Protein AF-0000000078542894 (afdb_homodimer)

Foldseek 3Di:
DPCPDPQPPDKDWDWDADPQAIFIWIDGPVRHPIDTQEDDHHPFDWQEWEADVVVQKIWTDRQVQLWIWMDGSNNPDIDTAPPPSVQAHRWHYWEDDPQWIWIHHAVQQFIKIWGNPCDPHHTDIDTDGHNHHDDDYDYDDDDPPVPDPPPPVVPVPPVDPPDD/DPCPDPQPPDKDWDWDADPQAIFIWIDGPVRHPIDTQEDDHHPFDWQEWEADVVVQKIWTDRQVQLWIWMDGSNNPDIDTAPPPSVQAHRWHYWEDDPQWIWIHRAVQQFIKIWGNPCDPDHTDIDTDGHNHHDDDYDYDDDDPPVPDPPPPVVPVPPVDPPDD

InterPro domains:
  IPR000033 LDLR class B repeat [SM00135] (35-78)
  IPR011042 Six-bladed beta-propeller, TolB-like [G3DSA:2.120.10.30] (16-164)

pLDDT: mean 76.08, std 22.03, range [19.61, 95.81]

Nearest PDB structures (foldseek):
  3p5b-assembly1_L  TM=8.249E-01  e=1.745E-08  Homo sapiens
  3p5c-assembly1_L  TM=8.250E-01  e=2.737E-08  Homo sapiens
  1ijq-assembly2_B  TM=7.906E-01  e=1.745E-08  Homo sapiens
  1ijq-assembly1_A  TM=8.323E-01  e=9.440E-08  Homo sapiens
  3m0c-assembly1_C  TM=8.323E-01  e=1.251E-07  Homo sapiens

Radius of gyration: 20.8 Å; Cα contacts (8 Å, |Δi|>4): 779; chains: 2; bounding box: 52×63×60 Å

Organism: NCBI:txid53326

Sequence (328 aa):
MGGGGLGGQYSRMIPGFGDEGTLIERCDLTGENRTTVVKLARGAHVYGIAVDPLNHRLYWTEGNYSAVKGAFLNGTNEFVIGQASLRIPQPHAISILDKQLFCNSLAGRAIMRISTNHTNGSPSLGVIDSSIYGPIGLVAVSLHALVPNNSACAKMKCSHLCFLMGGGGLGGQYSRMIPGFGDEGTLIERCDLTGENRTTVVKLARGAHVYGIAVDPLNHRLYWTEGNYSAVKGAFLNGTNEFVIGQASLRIPQPHAISILDKQLFCNSLAGRAIMRISTNHTNGSPSLGVIDSSIYGPIGLVAVSLHALVPNNSACAKMKCSHLCFL

Secondary structure (DSSP, 8-state):
-----STTSEEEEEEEEETTEEEEEEE-TTS-S-EEEEE--TT--EEEEEEETTTTEEEEEEGGGTEEEEEETTS-S-EEES--GGGSSSEEEEEEETTEEEEEETTTTEEEEEE---SSSS--EEEEEE---SS---EEEE---------HHHH---------/-----STTSEEEEEEEEETTEEEEEEE-TTS-S-EEEEE--TT--EEEEEEETTTTEEEEEEGGGTEEEEEETTS-S-EEES--GGGSSSEEEEEEETTEEEEEETTTTEEEEEE---SSSS--EEEEEE---SS---EEEE---------STTT---------

Solvent-accessible surface area (backbone atoms only — not comparable to full-atom values): 17537 Å² total; per-residue (Å²): 130,79,79,75,66,84,66,64,33,45,33,26,43,35,66,44,78,52,97,76,23,23,28,38,28,36,20,31,83,66,52,47,82,67,41,81,37,43,82,44,60,68,80,57,40,45,36,12,36,30,68,41,61,94,77,42,31,34,36,38,18,26,23,85,72,16,36,37,34,35,23,34,64,83,39,47,76,65,46,68,50,60,73,50,43,80,73,37,28,32,18,33,28,37,23,54,49,96,62,29,36,38,31,35,14,44,76,63,18,25,32,35,36,34,41,65,72,48,82,93,53,77,44,58,68,45,80,48,41,71,80,44,78,62,78,42,18,38,36,47,44,68,33,65,66,84,52,70,80,68,49,63,64,73,67,48,75,74,74,79,73,77,75,131,132,78,79,76,67,85,67,62,33,43,32,26,44,34,67,45,78,51,97,75,21,25,28,36,28,35,19,31,82,66,52,48,82,67,40,80,37,41,81,44,59,66,80,56,42,46,35,12,35,32,70,39,62,92,77,42,32,33,35,37,18,25,25,84,72,17,36,36,35,36,24,34,64,83,38,47,76,68,45,69,48,62,72,50,43,80,73,36,28,32,18,33,27,37,24,54,48,95,62,30,36,38,32,36,14,47,76,62,18,26,33,36,38,33,39,64,72,49,81,92,52,77,47,59,68,45,80,46,42,70,79,46,78,64,77,43,18,38,34,48,45,68,35,66,62,87,53,71,78,70,52,61,64,72,68,49,73,76,72,79,74,76,74,127

Structure (mmCIF, N/CA/C/O backbone):
data_AF-0000000078542894-model_v1
#
loop_
_entity.id
_entity.type
_entity.pdbx_description
1 polymer 'Low-density lipoprotein receptor repeat class B'
#
loop_
_atom_site.group_PDB
_atom_site.id
_atom_site.type_symbol
_atom_site.label_atom_id
_atom_site.label_alt_id
_atom_site.label_comp_id
_atom_site.label_asym_id
_atom_site.label_entity_id
_atom_site.label_seq_id
_atom_site.pdbx_PDB_ins_code
_atom_site.Cartn_x
_atom_site.Cartn_y
_atom_site.Cartn_z
_atom_site.occupancy
_atom_site.B_iso_or_equiv
_atom_site.auth_seq_id
_atom_site.auth_comp_id
_atom_site.auth_asym_id
_atom_site.auth_atom_id
_atom_site.pdbx_PDB_model_num
ATOM 1 N N . MET A 1 1 ? -15.305 -16.031 -32.75 1 19.61 1 MET A N 1
ATOM 2 C CA . MET A 1 1 ? -15.406 -14.625 -32.375 1 19.61 1 MET A CA 1
ATOM 3 C C . MET A 1 1 ? -14.984 -14.406 -30.922 1 19.61 1 MET A C 1
ATOM 5 O O . MET A 1 1 ? -15.648 -14.891 -30 1 19.61 1 MET A O 1
ATOM 9 N N . GLY A 1 2 ? -13.773 -14.742 -30.516 1 27.31 2 GLY A N 1
ATOM 10 C CA . GLY A 1 2 ? -13.195 -14.812 -29.188 1 27.31 2 GLY A CA 1
ATOM 11 C C . GLY A 1 2 ? -13.383 -13.539 -28.375 1 27.31 2 GLY A C 1
ATOM 12 O O . GLY A 1 2 ? -13.102 -12.445 -28.875 1 27.31 2 GLY A O 1
ATOM 13 N N . GLY A 1 3 ? -14.664 -13.289 -27.828 1 29.31 3 GLY A N 1
ATOM 14 C CA . GLY A 1 3 ? -15.008 -12.141 -27 1 29.31 3 GLY A CA 1
ATOM 15 C C . GLY A 1 3 ? -13.828 -11.602 -26.219 1 29.31 3 GLY A C 1
ATOM 16 O O . GLY A 1 3 ? -13.367 -12.25 -25.266 1 29.31 3 GLY A O 1
ATOM 17 N N . GLY A 1 4 ? -12.828 -11.094 -26.844 1 32.84 4 GLY A N 1
ATOM 18 C CA . GLY A 1 4 ? -11.648 -10.445 -26.297 1 32.84 4 GLY A CA 1
ATOM 19 C C . GLY A 1 4 ? -11.977 -9.469 -25.172 1 32.84 4 GLY A C 1
ATOM 20 O O . GLY A 1 4 ? -12.438 -8.359 -25.422 1 32.84 4 GLY A O 1
ATOM 21 N N . GLY A 1 5 ? -12.867 -9.883 -24.219 1 34.41 5 GLY A N 1
ATOM 22 C CA . GLY A 1 5 ? -13.422 -9.086 -23.141 1 34.41 5 GLY A CA 1
ATOM 23 C C . GLY A 1 5 ? -12.461 -8.016 -22.641 1 34.41 5 GLY A C 1
ATOM 24 O O . GLY A 1 5 ? -11.242 -8.156 -22.781 1 34.41 5 GLY A O 1
ATOM 25 N N . LEU A 1 6 ? -12.781 -6.758 -22.719 1 36.41 6 LEU A N 1
ATOM 26 C CA . LEU A 1 6 ? -12.32 -5.5 -22.141 1 36.41 6 LEU A CA 1
ATOM 27 C C . LEU A 1 6 ? -11.781 -5.719 -20.734 1 36.41 6 LEU A C 1
ATOM 29 O O . LEU A 1 6 ? -11.742 -4.789 -19.922 1 36.41 6 LEU A O 1
ATOM 33 N N . GLY A 1 7 ? -11.883 -6.844 -20.062 1 44.09 7 GLY A N 1
ATOM 34 C CA . GLY A 1 7 ? -11.625 -7.25 -18.688 1 44.09 7 GLY A CA 1
ATOM 35 C C . GLY A 1 7 ? -10.297 -6.754 -18.156 1 44.09 7 GLY A C 1
ATOM 36 O O . GLY A 1 7 ? -9.914 -7.074 -17.031 1 44.09 7 GLY A O 1
ATOM 37 N N . GLY A 1 8 ? -9.125 -6.727 -18.875 1 50.62 8 GLY A N 1
ATOM 38 C CA . GLY A 1 8 ? -7.676 -6.715 -18.75 1 50.62 8 GLY A CA 1
ATOM 39 C C . GLY A 1 8 ? -7.145 -5.453 -18.109 1 50.62 8 GLY A C 1
ATOM 40 O O . GLY A 1 8 ? -5.965 -5.379 -17.75 1 50.62 8 GLY A O 1
ATOM 41 N N . GLN A 1 9 ? -7.945 -4.363 -18.078 1 72.31 9 GLN A N 1
ATOM 42 C CA . GLN A 1 9 ? -7.379 -3.043 -17.812 1 72.31 9 GLN A CA 1
ATOM 43 C C . GLN A 1 9 ? -7.113 -2.852 -16.328 1 72.31 9 GLN A C 1
ATOM 45 O O . GLN A 1 9 ? -6.043 -2.383 -15.938 1 72.31 9 GLN A O 1
ATOM 50 N N . TYR A 1 10 ? -8.102 -3.416 -15.531 1 75.56 10 TYR A N 1
ATOM 51 C CA . TYR A 1 10 ? -7.891 -3.238 -14.094 1 75.56 10 TYR A CA 1
ATOM 52 C C . TYR A 1 10 ? -7.656 -4.578 -13.406 1 75.56 10 TYR A C 1
ATOM 54 O O . TYR A 1 10 ? -8.32 -5.566 -13.719 1 75.56 10 TYR A O 1
ATOM 62 N N . SER A 1 11 ? -6.664 -4.668 -12.633 1 86.5 11 SER A N 1
ATOM 63 C CA . SER A 1 11 ? -6.312 -5.887 -11.906 1 86.5 11 SER A CA 1
ATOM 64 C C . SER A 1 11 ? -5.949 -5.582 -10.461 1 86.5 11 SER A C 1
ATOM 66 O O . SER A 1 11 ? -5.621 -4.445 -10.117 1 86.5 11 SER A O 1
ATOM 68 N N . ARG A 1 12 ? -6.117 -6.586 -9.656 1 85.94 12 ARG A N 1
ATOM 69 C CA . ARG A 1 12 ? -5.586 -6.598 -8.297 1 85.94 12 ARG A CA 1
ATOM 70 C C . ARG A 1 12 ? -4.477 -7.633 -8.148 1 85.94 12 ARG A C 1
ATOM 72 O O . ARG A 1 12 ? -4.543 -8.711 -8.75 1 85.94 12 ARG A O 1
ATOM 79 N N . MET A 1 13 ? -3.453 -7.207 -7.453 1 88.25 13 MET A N 1
ATOM 80 C CA . MET A 1 13 ? -2.434 -8.148 -7.008 1 88.25 13 MET A CA 1
ATOM 81 C C . MET A 1 13 ? -2.562 -8.43 -5.516 1 88.25 13 MET A C 1
ATOM 83 O O . MET A 1 13 ? -2.645 -7.5 -4.711 1 88.25 13 MET A O 1
ATOM 87 N N . ILE A 1 14 ? -2.611 -9.766 -5.16 1 88.31 14 ILE A N 1
ATOM 88 C CA . ILE A 1 14 ? -2.807 -10.164 -3.771 1 88.31 14 ILE A CA 1
ATOM 89 C C . ILE A 1 14 ? -2.006 -11.43 -3.48 1 88.31 14 ILE A C 1
ATOM 91 O O . ILE A 1 14 ? -1.758 -12.234 -4.379 1 88.31 14 ILE A O 1
ATOM 95 N N . PRO A 1 15 ? -1.631 -11.484 -2.23 1 84.56 15 PRO A N 1
ATOM 96 C CA . PRO A 1 15 ? -1.06 -12.781 -1.865 1 84.56 15 PRO A CA 1
ATOM 97 C C . PRO A 1 15 ? -2.111 -13.883 -1.779 1 84.56 15 PRO A C 1
ATOM 99 O O . PRO A 1 15 ? -3.277 -13.609 -1.486 1 84.56 15 PRO A O 1
ATOM 102 N N . GLY A 1 16 ? -1.715 -15.117 -2.092 1 81.19 16 GLY A N 1
ATOM 103 C CA . GLY A 1 16 ? -2.529 -16.312 -1.952 1 81.19 16 GLY A CA 1
ATOM 104 C C . GLY A 1 16 ? -1.759 -17.5 -1.397 1 81.19 16 GLY A C 1
ATOM 105 O O . GLY A 1 16 ? -0.59 -17.359 -1.026 1 81.19 16 GLY A O 1
ATOM 106 N N . PHE A 1 17 ? -2.52 -18.516 -1.095 1 77.75 17 PHE A N 1
ATOM 107 C CA . PHE A 1 17 ? -1.923 -19.734 -0.595 1 77.75 17 PHE A CA 1
ATOM 108 C C . PHE A 1 17 ? -2.285 -20.922 -1.493 1 77.75 17 PHE A C 1
ATOM 110 O O . PHE A 1 17 ? -3.443 -21.078 -1.886 1 77.75 17 PHE A O 1
ATOM 117 N N . GLY A 1 18 ? -1.246 -21.547 -1.991 1 72.69 18 GLY A N 1
ATOM 118 C CA . GLY A 1 18 ? -1.425 -22.781 -2.746 1 72.69 18 GLY A CA 1
ATOM 119 C C . GLY A 1 18 ? -0.791 -23.984 -2.08 1 72.69 18 GLY A C 1
ATOM 120 O O . GLY A 1 18 ? -0.264 -23.891 -0.971 1 72.69 18 GLY A O 1
ATOM 121 N N . ASP A 1 19 ? -0.948 -25.078 -2.766 1 75.81 19 ASP A N 1
ATOM 122 C CA . ASP A 1 19 ? -0.443 -26.344 -2.244 1 75.81 19 ASP A CA 1
ATOM 123 C C . ASP A 1 19 ? 1.037 -26.234 -1.882 1 75.81 19 ASP A C 1
ATOM 125 O O . ASP A 1 19 ? 1.482 -26.812 -0.888 1 75.81 19 ASP A O 1
ATOM 129 N N . GLU A 1 20 ? 1.718 -25.484 -2.658 1 74.38 20 GLU A N 1
ATOM 130 C CA . GLU A 1 20 ? 3.166 -25.453 -2.48 1 74.38 20 GLU A CA 1
ATOM 131 C C . GLU A 1 20 ? 3.594 -24.25 -1.641 1 74.38 20 GLU A C 1
ATOM 133 O O . GLU A 1 20 ? 4.777 -24.078 -1.34 1 74.38 20 GLU A O 1
ATOM 138 N N . GLY A 1 21 ? 2.641 -23.469 -1.354 1 80.25 21 GLY A N 1
ATOM 139 C CA . GLY A 1 21 ? 3.062 -22.375 -0.494 1 80.25 21 GLY A CA 1
ATOM 140 C C . GLY A 1 21 ? 2.373 -21.062 -0.82 1 80.25 21 GLY A C 1
ATOM 141 O O . GLY A 1 21 ? 1.213 -21.047 -1.235 1 80.25 21 GLY A O 1
ATOM 142 N N . THR A 1 22 ? 3.102 -20 -0.501 1 87.31 22 THR A N 1
ATOM 143 C CA . THR A 1 22 ? 2.557 -18.656 -0.705 1 87.31 22 THR A CA 1
ATOM 144 C C . THR A 1 22 ? 2.682 -18.25 -2.168 1 87.31 22 THR A C 1
ATOM 146 O O . THR A 1 22 ? 3.646 -18.609 -2.842 1 87.31 22 THR A O 1
ATOM 149 N N . LEU A 1 23 ? 1.726 -17.578 -2.674 1 91.25 23 LEU A N 1
ATOM 150 C CA . LEU A 1 23 ? 1.657 -17.078 -4.047 1 91.25 23 LEU A CA 1
ATOM 151 C C . LEU A 1 23 ? 1.384 -15.578 -4.074 1 91.25 23 LEU A C 1
ATOM 153 O O . LEU A 1 23 ? 0.88 -15.016 -3.102 1 91.25 23 LEU A O 1
ATOM 157 N N . ILE A 1 24 ? 1.804 -14.953 -5.086 1 93.62 24 ILE A N 1
ATOM 158 C CA . ILE A 1 24 ? 1.185 -13.695 -5.492 1 93.62 24 ILE A CA 1
ATOM 159 C C . ILE A 1 24 ? 0.285 -13.938 -6.703 1 93.62 24 ILE A C 1
ATOM 161 O O . ILE A 1 24 ? 0.723 -14.5 -7.707 1 93.62 24 ILE A O 1
ATOM 165 N N . GLU A 1 25 ? -0.896 -13.508 -6.551 1 92.38 25 GLU A N 1
ATOM 166 C CA . GLU A 1 25 ? -1.912 -13.75 -7.57 1 92.38 25 GLU A CA 1
ATOM 167 C C . GLU A 1 25 ? -2.424 -12.438 -8.164 1 92.38 25 GLU A C 1
ATOM 169 O O . GLU A 1 25 ? -2.395 -11.398 -7.5 1 92.38 25 GLU A O 1
ATOM 174 N N . ARG A 1 26 ? -2.832 -12.602 -9.414 1 92.12 26 ARG A N 1
ATOM 175 C CA . ARG A 1 26 ? -3.566 -11.539 -10.109 1 92.12 26 ARG A CA 1
ATOM 176 C C . ARG A 1 26 ? -5.027 -11.93 -10.305 1 92.12 26 ARG A C 1
ATOM 178 O O . ARG A 1 26 ? -5.332 -13.078 -10.609 1 92.12 26 ARG A O 1
ATOM 185 N N . CYS A 1 27 ? -5.906 -10.93 -10.094 1 90.06 27 CYS A N 1
ATOM 186 C CA . CYS A 1 27 ? -7.324 -11.156 -10.344 1 90.06 27 CYS A CA 1
ATOM 187 C C . CYS A 1 27 ? -8.008 -9.867 -10.789 1 90.06 27 CYS A C 1
ATOM 189 O O . CYS A 1 27 ? -7.398 -8.797 -10.773 1 90.06 27 CYS A O 1
ATOM 191 N N . ASP A 1 28 ? -9.219 -10.023 -11.289 1 87.5 28 ASP A N 1
ATOM 192 C CA . ASP A 1 28 ? -10.031 -8.852 -11.594 1 87.5 28 ASP A CA 1
ATOM 193 C C . ASP A 1 28 ? -10.398 -8.094 -10.32 1 87.5 28 ASP A C 1
ATOM 195 O O . ASP A 1 28 ? -10.203 -8.594 -9.219 1 87.5 28 ASP A O 1
ATOM 199 N N . LEU A 1 29 ? -10.906 -6.887 -10.516 1 84.25 29 LEU A N 1
ATOM 200 C CA . LEU A 1 29 ? -11.273 -6.078 -9.359 1 84.25 29 LEU A CA 1
ATOM 201 C C . LEU A 1 29 ? -12.328 -6.781 -8.516 1 84.25 29 LEU A C 1
ATOM 203 O O . LEU A 1 29 ? -12.445 -6.523 -7.316 1 84.25 29 LEU A O 1
ATOM 207 N N . THR A 1 30 ? -13.078 -7.719 -9.125 1 78.56 30 THR A N 1
ATOM 208 C C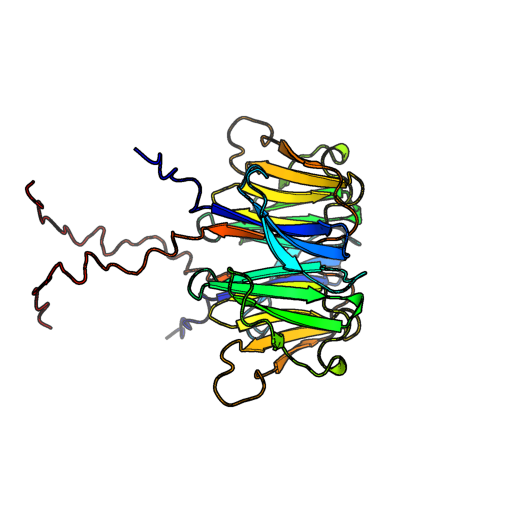A . THR A 1 30 ? -14.133 -8.445 -8.43 1 78.56 30 THR A CA 1
ATOM 209 C C . THR A 1 30 ? -13.57 -9.68 -7.734 1 78.56 30 THR A C 1
ATOM 211 O O . THR A 1 30 ? -14.266 -10.336 -6.961 1 78.56 30 THR A O 1
ATOM 214 N N . GLY A 1 31 ? -12.297 -9.93 -7.996 1 80.44 31 GLY A N 1
ATOM 215 C CA . GLY A 1 31 ? -11.688 -11.117 -7.422 1 80.44 31 GLY A CA 1
ATOM 216 C C . GLY A 1 31 ? -11.797 -12.336 -8.32 1 80.44 31 GLY A C 1
ATOM 217 O O . GLY A 1 31 ? -11.289 -13.406 -7.988 1 80.44 31 GLY A O 1
ATOM 218 N N . GLU A 1 32 ? -12.391 -12.164 -9.406 1 83.94 32 GLU A N 1
ATOM 219 C CA . GLU A 1 32 ? -12.555 -13.258 -10.359 1 83.94 32 GLU A CA 1
ATOM 220 C C . GLU A 1 32 ? -11.32 -13.414 -11.25 1 83.94 32 GLU A C 1
ATOM 222 O O . GLU A 1 32 ? -10.453 -12.539 -11.266 1 83.94 32 GLU A O 1
ATOM 227 N N . ASN A 1 33 ? -11.172 -14.617 -12.008 1 88.19 33 ASN A N 1
ATOM 228 C CA . ASN A 1 33 ? -10.094 -14.914 -12.938 1 88.19 33 ASN A CA 1
ATOM 229 C C . ASN A 1 33 ? -8.727 -14.836 -12.266 1 88.19 33 ASN A C 1
ATOM 231 O O . ASN A 1 33 ? -7.82 -14.172 -12.758 1 88.19 33 ASN A O 1
ATOM 235 N N . ARG A 1 34 ? -8.633 -15.477 -11.25 1 88.38 34 ARG A N 1
ATOM 236 C CA . ARG A 1 34 ? -7.414 -15.484 -10.445 1 88.38 34 ARG A CA 1
ATOM 237 C C . ARG A 1 34 ? -6.336 -16.344 -11.102 1 88.38 34 ARG A C 1
ATOM 239 O O . ARG A 1 34 ? -6.609 -17.469 -11.539 1 88.38 34 ARG A O 1
ATOM 246 N N . THR A 1 35 ? -5.215 -15.781 -11.273 1 91.88 35 THR A N 1
ATOM 247 C CA . THR A 1 35 ? -4.07 -16.484 -11.828 1 91.88 35 THR A CA 1
ATOM 248 C C . THR A 1 35 ? -2.828 -16.266 -10.969 1 91.88 35 THR A C 1
ATOM 250 O O . THR A 1 35 ? -2.609 -15.172 -10.453 1 91.88 35 THR A O 1
ATOM 253 N N . THR A 1 36 ? -2.029 -17.328 -10.859 1 93.12 36 THR A N 1
ATOM 254 C CA . THR A 1 36 ? -0.763 -17.203 -10.148 1 93.12 36 THR A CA 1
ATOM 255 C C . THR A 1 36 ? 0.257 -16.438 -10.977 1 93.12 36 THR A C 1
ATOM 257 O O . THR A 1 36 ? 0.476 -16.75 -12.148 1 93.12 36 THR A O 1
ATOM 260 N N . VAL A 1 37 ? 0.863 -15.414 -10.367 1 93.81 37 VAL A N 1
ATOM 261 C CA . VAL A 1 37 ? 1.909 -14.656 -11.039 1 93.81 37 VAL A CA 1
ATOM 262 C C . VAL A 1 37 ? 3.281 -15.164 -10.609 1 93.81 37 VAL A C 1
ATOM 264 O O . VAL A 1 37 ? 4.129 -15.477 -11.445 1 93.81 37 VAL A O 1
ATOM 267 N N . VAL A 1 38 ? 3.514 -15.273 -9.281 1 94.5 38 VAL A N 1
ATOM 268 C CA . VAL A 1 38 ? 4.77 -15.758 -8.719 1 94.5 38 VAL A CA 1
ATOM 269 C C . VAL A 1 38 ? 4.488 -16.797 -7.637 1 94.5 38 VAL A C 1
ATOM 271 O O . VAL A 1 38 ? 3.545 -16.656 -6.859 1 94.5 38 VAL A O 1
ATOM 274 N N . LYS A 1 39 ? 5.285 -17.812 -7.578 1 93.75 39 LYS A N 1
ATOM 275 C CA . LYS A 1 39 ? 5.316 -18.781 -6.477 1 93.75 39 LYS A CA 1
ATOM 276 C C . LYS A 1 39 ? 6.461 -18.469 -5.516 1 93.75 39 LYS A C 1
ATOM 278 O O . LYS A 1 39 ? 7.609 -18.328 -5.934 1 93.75 39 LYS A O 1
ATOM 283 N N . LEU A 1 40 ? 6.07 -18.312 -4.328 1 91.69 40 LEU A N 1
ATOM 284 C CA . LEU A 1 40 ? 7.07 -17.969 -3.324 1 91.69 40 LEU A CA 1
ATOM 285 C C . LEU A 1 40 ? 7.406 -19.172 -2.455 1 91.69 40 LEU A C 1
ATOM 287 O O . LEU A 1 40 ? 6.73 -20.203 -2.529 1 91.69 40 LEU A O 1
ATOM 291 N N . ALA A 1 41 ? 8.492 -18.969 -1.669 1 87.5 41 ALA A N 1
ATOM 292 C CA . ALA A 1 41 ? 8.883 -20.016 -0.73 1 87.5 41 ALA A CA 1
ATOM 293 C C . ALA A 1 41 ? 7.773 -20.266 0.289 1 87.5 41 ALA A C 1
ATOM 295 O O . ALA A 1 41 ? 7.023 -19.359 0.644 1 87.5 41 ALA A O 1
ATOM 296 N N . ARG A 1 42 ? 7.75 -21.453 0.806 1 86.19 42 ARG A N 1
ATOM 297 C CA . ARG A 1 42 ? 6.789 -21.812 1.847 1 86.19 42 ARG A CA 1
ATOM 298 C C . ARG A 1 42 ? 6.988 -20.938 3.088 1 86.19 42 ARG A C 1
ATOM 300 O O . ARG A 1 42 ? 8.117 -20.75 3.545 1 86.19 42 ARG A O 1
ATOM 307 N N . GLY A 1 43 ? 5.891 -20.344 3.502 1 85.69 43 GLY A N 1
ATOM 308 C CA . GLY A 1 43 ? 5.961 -19.578 4.734 1 85.69 43 GLY A CA 1
ATOM 309 C C . GLY A 1 43 ? 6.27 -18.109 4.504 1 85.69 43 GLY A C 1
ATOM 310 O O . GLY A 1 43 ? 6.332 -17.328 5.453 1 85.69 43 GLY A O 1
ATOM 311 N N . ALA A 1 44 ? 6.516 -17.75 3.232 1 89.44 44 ALA A N 1
ATOM 312 C CA . ALA A 1 44 ? 6.766 -16.344 2.963 1 89.44 44 ALA A CA 1
ATOM 313 C C . ALA A 1 44 ? 5.562 -15.484 3.357 1 89.44 44 ALA A C 1
ATOM 315 O O . ALA A 1 44 ? 4.422 -15.82 3.023 1 89.44 44 ALA A O 1
ATOM 316 N N . HIS A 1 45 ? 5.836 -14.445 4.156 1 90.06 45 HIS A N 1
ATOM 317 C CA . HIS A 1 45 ? 4.816 -13.469 4.516 1 90.06 45 HIS A CA 1
ATOM 318 C C . HIS A 1 45 ? 4.934 -12.211 3.66 1 90.06 45 HIS A C 1
ATOM 320 O O . HIS A 1 45 ? 5.859 -11.414 3.84 1 90.06 45 HIS A O 1
ATOM 326 N N . VAL A 1 46 ? 3.941 -12.016 2.814 1 92.19 46 VAL A N 1
ATOM 327 C CA . VAL A 1 46 ? 3.939 -10.867 1.919 1 92.19 46 VAL A CA 1
ATOM 328 C C . VAL A 1 46 ? 3.154 -9.719 2.553 1 92.19 46 VAL A C 1
ATOM 330 O O . VAL A 1 46 ? 1.925 -9.773 2.639 1 92.19 46 VAL A O 1
ATOM 333 N N . TYR A 1 47 ? 3.854 -8.664 2.906 1 90.88 47 TYR A N 1
ATOM 334 C CA . TYR A 1 47 ? 3.203 -7.578 3.633 1 90.88 47 TYR A CA 1
ATOM 335 C C . TYR A 1 47 ? 2.881 -6.414 2.703 1 90.88 47 TYR A C 1
ATOM 337 O O . TYR A 1 47 ? 1.96 -5.637 2.965 1 90.88 47 TYR A O 1
ATOM 345 N N . GLY A 1 48 ? 3.645 -6.215 1.697 1 94.31 48 GLY A N 1
ATOM 346 C CA . GLY A 1 48 ? 3.443 -5.137 0.745 1 94.31 48 GLY A CA 1
ATOM 347 C C . GLY A 1 48 ? 3.58 -5.582 -0.699 1 94.31 48 GLY A C 1
ATOM 348 O O . GLY A 1 48 ? 4.383 -6.465 -1.009 1 94.31 48 GLY A O 1
ATOM 349 N N . ILE A 1 49 ? 2.807 -4.977 -1.529 1 95.56 49 ILE A N 1
ATOM 350 C CA . ILE A 1 49 ? 2.854 -5.195 -2.971 1 95.56 49 ILE A CA 1
ATOM 351 C C . ILE A 1 49 ? 2.779 -3.854 -3.699 1 95.56 49 ILE A C 1
ATOM 353 O O . ILE A 1 49 ? 1.991 -2.982 -3.326 1 95.56 49 ILE A O 1
ATOM 357 N N . ALA A 1 50 ? 3.627 -3.682 -4.656 1 95.75 50 ALA A N 1
ATOM 358 C CA . ALA A 1 50 ? 3.617 -2.506 -5.523 1 95.75 50 ALA A CA 1
ATOM 359 C C . ALA A 1 50 ? 3.738 -2.906 -6.992 1 95.75 50 ALA A C 1
ATOM 361 O O . ALA A 1 50 ? 4.441 -3.865 -7.324 1 95.75 50 ALA A O 1
ATOM 362 N N . VAL A 1 51 ? 3.076 -2.162 -7.84 1 94.38 51 VAL A N 1
ATOM 363 C CA . VAL A 1 51 ? 3.102 -2.449 -9.273 1 94.38 51 VAL A CA 1
ATOM 364 C C . VAL A 1 51 ? 3.494 -1.19 -10.039 1 94.38 51 VAL A C 1
ATOM 366 O O . VAL A 1 51 ? 3.018 -0.094 -9.734 1 94.38 51 VAL A O 1
ATOM 369 N N . ASP A 1 52 ? 4.402 -1.366 -10.977 1 91.31 52 ASP A N 1
ATOM 370 C CA . ASP A 1 52 ? 4.738 -0.367 -11.984 1 91.31 52 ASP A CA 1
ATOM 371 C C . ASP A 1 52 ? 4.145 -0.739 -13.344 1 91.31 52 ASP A C 1
ATOM 373 O O . ASP A 1 52 ? 4.781 -1.435 -14.133 1 91.31 52 ASP A O 1
ATOM 377 N N . PRO A 1 53 ? 2.99 -0.244 -13.508 1 89 53 PRO A N 1
ATOM 378 C CA . PRO A 1 53 ? 2.312 -0.681 -14.734 1 89 53 PRO A CA 1
ATOM 379 C C . PRO A 1 53 ? 3.035 -0.231 -16 1 89 53 PRO A C 1
ATOM 381 O O . PRO A 1 53 ? 2.961 -0.906 -17.031 1 89 53 PRO A O 1
ATOM 384 N N . LEU A 1 54 ? 3.705 0.905 -15.992 1 85.25 54 LEU A N 1
ATOM 385 C CA . LEU A 1 54 ? 4.391 1.436 -17.172 1 85.25 54 LEU A CA 1
ATOM 386 C C . LEU A 1 54 ? 5.527 0.513 -17.594 1 85.25 54 LEU A C 1
ATOM 388 O O . LEU A 1 54 ? 5.758 0.316 -18.797 1 85.25 54 LEU A O 1
ATOM 392 N N . ASN A 1 55 ? 6.191 -0.077 -16.641 1 88 55 ASN A N 1
ATOM 393 C CA . ASN A 1 55 ? 7.336 -0.93 -16.953 1 88 55 ASN A CA 1
ATOM 394 C C . ASN A 1 55 ? 7 -2.406 -16.766 1 88 55 ASN A C 1
ATOM 396 O O . ASN A 1 55 ? 7.883 -3.264 -16.844 1 88 55 ASN A O 1
ATOM 400 N N . HIS A 1 56 ? 5.746 -2.662 -16.438 1 90.12 56 HIS A N 1
ATOM 401 C CA . HIS A 1 56 ? 5.227 -4.016 -16.281 1 90.12 56 HIS A CA 1
ATOM 402 C C . HIS A 1 56 ? 6.008 -4.793 -15.227 1 90.12 56 HIS A C 1
ATOM 404 O O . HIS A 1 56 ? 6.441 -5.922 -15.477 1 90.12 56 HIS A O 1
ATOM 410 N N . ARG A 1 57 ? 6.125 -4.156 -14.047 1 91.75 57 ARG A N 1
ATOM 411 C CA . ARG A 1 57 ? 6.906 -4.766 -12.977 1 91.75 57 ARG A CA 1
ATOM 412 C C . ARG A 1 57 ? 6.074 -4.914 -11.711 1 91.75 57 ARG A C 1
ATOM 414 O O . ARG A 1 57 ? 5.207 -4.082 -11.43 1 91.75 57 ARG A O 1
ATOM 421 N N . LEU A 1 58 ? 6.367 -5.941 -11.055 1 94.12 58 LEU A N 1
ATOM 422 C CA . LEU A 1 58 ? 5.801 -6.285 -9.75 1 94.12 58 LEU A CA 1
ATOM 423 C C . LEU A 1 58 ? 6.879 -6.293 -8.672 1 94.12 58 LEU A C 1
ATOM 425 O O . LEU A 1 58 ? 7.977 -6.812 -8.891 1 94.12 58 LEU A O 1
ATOM 429 N N . TYR A 1 59 ? 6.609 -5.68 -7.527 1 94.25 59 TYR A N 1
ATOM 430 C CA . TYR A 1 59 ? 7.504 -5.715 -6.375 1 94.25 59 TYR A CA 1
ATOM 431 C C . TYR A 1 59 ? 6.746 -6.105 -5.109 1 94.25 59 TYR A C 1
ATOM 433 O O . TYR A 1 59 ? 5.562 -5.797 -4.969 1 94.25 59 TYR A O 1
ATOM 441 N N . TRP A 1 60 ? 7.414 -6.781 -4.211 1 94.5 60 TRP A N 1
ATOM 442 C CA . TRP A 1 60 ? 6.766 -7.16 -2.961 1 94.5 60 TRP A CA 1
ATOM 443 C C . TRP A 1 60 ? 7.781 -7.266 -1.829 1 94.5 60 TRP A C 1
ATOM 445 O O . TRP A 1 60 ? 8.984 -7.328 -2.074 1 94.5 60 TRP A O 1
ATOM 455 N N . THR A 1 61 ? 7.324 -7.16 -0.617 1 93.81 61 THR A N 1
ATOM 456 C CA . THR A 1 61 ? 8.141 -7.355 0.575 1 93.81 61 THR A CA 1
ATOM 457 C C . THR A 1 61 ? 7.824 -8.695 1.235 1 93.81 61 THR A C 1
ATOM 459 O O . THR A 1 61 ? 6.66 -9.094 1.306 1 93.81 61 THR A O 1
ATOM 462 N N . GLU A 1 62 ? 8.82 -9.422 1.602 1 92.19 62 GLU A N 1
ATOM 463 C CA . GLU A 1 62 ? 8.719 -10.586 2.475 1 92.19 62 GLU A CA 1
ATOM 464 C C . GLU A 1 62 ? 9.312 -10.297 3.852 1 92.19 62 GLU A C 1
ATOM 466 O O . GLU A 1 62 ? 10.523 -10.461 4.059 1 92.19 62 GLU A O 1
ATOM 471 N N . GLY A 1 63 ? 8.5 -9.938 4.746 1 90.19 63 GLY A N 1
ATOM 472 C CA . GLY A 1 63 ? 8.945 -9.445 6.043 1 90.19 63 GLY A CA 1
ATOM 473 C C . GLY A 1 63 ? 9.742 -10.477 6.82 1 90.19 63 GLY A C 1
ATOM 474 O O . GLY A 1 63 ? 10.781 -10.148 7.41 1 90.19 63 GLY A O 1
ATOM 475 N N . ASN A 1 64 ? 9.242 -11.672 6.871 1 89.06 64 ASN A N 1
ATOM 476 C CA . ASN A 1 64 ? 9.875 -12.711 7.691 1 89.06 64 ASN A CA 1
ATOM 477 C C . ASN A 1 64 ? 11.211 -13.148 7.109 1 89.06 64 ASN A C 1
ATOM 479 O O . ASN A 1 64 ? 12.07 -13.664 7.828 1 89.06 64 ASN A O 1
ATOM 483 N N . TYR A 1 65 ? 11.461 -12.945 5.832 1 89.75 65 TYR A N 1
ATOM 484 C CA . TYR A 1 65 ? 12.727 -13.289 5.207 1 89.75 65 TYR A CA 1
ATOM 485 C C . TYR A 1 65 ? 13.586 -12.047 4.984 1 89.75 65 TYR A C 1
ATOM 487 O O . TYR A 1 65 ? 14.688 -12.133 4.441 1 89.75 65 TYR A O 1
ATOM 495 N N . SER A 1 66 ? 13.094 -10.906 5.402 1 90.88 66 SER A N 1
ATOM 496 C CA . SER A 1 66 ? 13.797 -9.633 5.227 1 90.88 66 SER A CA 1
ATOM 497 C C . SER A 1 66 ? 14.234 -9.438 3.779 1 90.88 66 SER A C 1
ATOM 499 O O . SER A 1 66 ? 15.406 -9.172 3.51 1 90.88 66 SER A O 1
ATOM 501 N N . ALA A 1 67 ? 13.242 -9.453 2.904 1 91 67 ALA A N 1
ATOM 502 C CA . ALA A 1 67 ? 13.555 -9.352 1.481 1 91 67 ALA A CA 1
ATOM 503 C C . ALA A 1 67 ? 12.562 -8.43 0.77 1 91 67 ALA A C 1
ATOM 505 O O . ALA A 1 67 ? 11.367 -8.438 1.079 1 91 67 ALA A O 1
ATOM 506 N N . VAL A 1 68 ? 13.078 -7.68 -0.107 1 92.38 68 VAL A N 1
ATOM 507 C CA . VAL A 1 68 ? 12.312 -6.992 -1.143 1 92.38 68 VAL A CA 1
ATOM 508 C C . VAL A 1 68 ? 12.625 -7.602 -2.508 1 92.38 68 VAL A C 1
ATOM 510 O O . VAL A 1 68 ? 13.797 -7.703 -2.893 1 92.38 68 VAL A O 1
ATOM 513 N N . LYS A 1 69 ? 11.586 -8 -3.191 1 92.44 69 LYS A N 1
ATOM 514 C CA . LYS A 1 69 ? 11.773 -8.727 -4.445 1 92.44 69 LYS A CA 1
ATOM 515 C C . LYS A 1 69 ? 10.953 -8.109 -5.57 1 92.44 69 LYS A C 1
ATOM 517 O O . LYS A 1 69 ? 10.047 -7.309 -5.32 1 92.44 69 LYS A O 1
ATOM 522 N N . GLY A 1 70 ? 11.352 -8.523 -6.785 1 92.62 70 GLY A N 1
ATOM 523 C CA . GLY A 1 70 ? 10.648 -8.047 -7.965 1 92.62 70 GLY A CA 1
ATOM 524 C C . GLY A 1 70 ? 10.602 -9.07 -9.086 1 92.62 70 GLY A C 1
ATOM 525 O O . GLY A 1 70 ? 11.367 -10.047 -9.07 1 92.62 70 GLY A O 1
ATOM 526 N N . ALA A 1 71 ? 9.719 -8.828 -9.992 1 93.5 71 ALA A N 1
ATOM 527 C CA . ALA A 1 71 ? 9.555 -9.617 -11.211 1 93.5 71 ALA A CA 1
ATOM 528 C C . ALA A 1 71 ? 8.773 -8.852 -12.266 1 93.5 71 ALA A C 1
ATOM 530 O O . ALA A 1 71 ? 8.227 -7.777 -11.984 1 93.5 71 ALA A O 1
ATOM 531 N N . PHE A 1 72 ? 8.828 -9.406 -13.492 1 92.38 72 PHE A N 1
ATOM 532 C CA . PHE A 1 72 ? 7.848 -8.922 -14.453 1 92.38 72 PHE A CA 1
ATOM 533 C C . PHE A 1 72 ? 6.445 -9.375 -14.07 1 92.38 72 PHE A C 1
ATOM 535 O O . PHE A 1 72 ? 6.277 -10.375 -13.367 1 92.38 72 PHE A O 1
ATOM 542 N N . LEU A 1 73 ? 5.457 -8.648 -14.562 1 92.44 73 LEU A N 1
ATOM 543 C CA . LEU A 1 73 ? 4.066 -8.945 -14.234 1 92.44 73 LEU A CA 1
ATOM 544 C C . LEU A 1 73 ? 3.654 -10.305 -14.797 1 92.44 73 LEU A C 1
ATOM 546 O O . LEU A 1 73 ? 2.629 -10.859 -14.391 1 92.44 73 LEU A O 1
ATOM 550 N N . ASN A 1 74 ? 4.418 -10.875 -15.711 1 90.19 74 ASN A N 1
ATOM 551 C CA . ASN A 1 74 ? 4.129 -12.219 -16.203 1 90.19 74 ASN A CA 1
ATOM 552 C C . ASN A 1 74 ? 4.832 -13.281 -15.375 1 90.19 74 ASN A C 1
ATOM 554 O O . ASN A 1 74 ? 4.793 -14.469 -15.711 1 90.19 74 ASN A O 1
ATOM 558 N N . GLY A 1 75 ? 5.547 -12.828 -14.367 1 91.75 75 GLY A N 1
ATOM 559 C CA . GLY A 1 75 ? 6.148 -13.742 -13.406 1 91.75 75 GLY A CA 1
ATOM 560 C C . GLY A 1 75 ? 7.578 -14.109 -13.742 1 91.75 75 GLY A C 1
ATOM 561 O O . GLY A 1 75 ? 8.227 -14.844 -13 1 91.75 75 GLY A O 1
ATOM 562 N N . THR A 1 76 ? 8.086 -13.594 -14.773 1 91.5 76 THR A N 1
ATOM 563 C CA . THR A 1 76 ? 9.445 -13.93 -15.172 1 91.5 76 THR A CA 1
ATOM 564 C C . THR A 1 76 ? 10.438 -12.898 -14.641 1 91.5 76 THR A C 1
ATOM 566 O O . THR A 1 76 ? 10.031 -11.867 -14.094 1 91.5 76 THR A O 1
ATOM 569 N N . ASN A 1 77 ? 11.742 -13.227 -14.602 1 89.12 77 ASN A N 1
ATOM 570 C CA . ASN A 1 77 ? 12.852 -12.367 -14.211 1 89.12 77 ASN A CA 1
ATOM 571 C C . ASN A 1 77 ? 12.742 -11.938 -12.75 1 89.12 77 ASN A C 1
ATOM 573 O O . ASN A 1 77 ? 12.828 -10.742 -12.438 1 89.12 77 ASN A O 1
ATOM 577 N N . GLU A 1 78 ? 12.461 -12.922 -11.969 1 88.56 78 GLU A N 1
ATOM 578 C CA . GLU A 1 78 ? 12.445 -12.633 -10.539 1 88.56 78 GLU A CA 1
ATOM 579 C C . GLU A 1 78 ? 13.82 -12.219 -10.039 1 88.56 78 GLU A C 1
ATOM 581 O O . GLU A 1 78 ? 14.836 -12.805 -10.43 1 88.56 78 GLU A O 1
ATOM 586 N N . PHE A 1 79 ? 13.891 -11.25 -9.203 1 84.75 79 PHE A N 1
ATOM 587 C CA . PHE A 1 79 ? 15.156 -10.812 -8.617 1 84.75 79 PHE A CA 1
ATOM 588 C C . PHE A 1 79 ? 14.945 -10.281 -7.207 1 84.75 79 PHE A C 1
ATOM 590 O O . PHE A 1 79 ? 13.82 -9.945 -6.824 1 84.75 79 PHE A O 1
ATOM 597 N N . VAL A 1 80 ? 16.016 -10.289 -6.457 1 82.19 80 VAL A N 1
ATOM 598 C CA . VAL A 1 80 ? 16.016 -9.727 -5.109 1 82.19 80 VAL A CA 1
ATOM 599 C C . VAL A 1 80 ? 16.656 -8.344 -5.125 1 82.19 80 VAL A C 1
ATOM 601 O O . VAL A 1 80 ? 17.719 -8.141 -5.734 1 82.19 80 VAL A O 1
ATOM 604 N N . ILE A 1 81 ? 15.891 -7.441 -4.574 1 78.56 81 ILE A N 1
ATOM 605 C CA . ILE A 1 81 ? 16.391 -6.074 -4.492 1 78.56 81 ILE A CA 1
ATOM 606 C C . ILE A 1 81 ? 17.078 -5.855 -3.146 1 78.56 81 ILE A C 1
ATOM 608 O O . ILE A 1 81 ? 16.5 -6.152 -2.096 1 78.56 81 ILE A O 1
ATOM 612 N N . GLY A 1 82 ? 18.188 -5.223 -3.24 1 67.5 82 GLY A N 1
ATOM 613 C CA . GLY A 1 82 ? 18.906 -4.957 -2.006 1 67.5 82 GLY A CA 1
ATOM 614 C C . GLY A 1 82 ? 19.375 -6.223 -1.312 1 67.5 82 GLY A C 1
ATOM 615 O O . GLY A 1 82 ? 19.359 -6.301 -0.083 1 67.5 82 GLY A O 1
ATOM 616 N N . GLN A 1 83 ? 19.781 -7.23 -1.933 1 61.72 83 GLN A N 1
ATOM 617 C CA . GLN A 1 83 ? 20.141 -8.594 -1.57 1 61.72 83 GLN A CA 1
ATOM 618 C C . GLN A 1 83 ? 20.812 -8.641 -0.199 1 61.72 83 GLN A C 1
ATOM 620 O O . GLN A 1 83 ? 20.781 -9.672 0.476 1 61.72 83 GLN A O 1
ATOM 625 N N . ALA A 1 84 ? 21.219 -7.496 0.268 1 55.88 84 ALA A N 1
ATOM 626 C CA . ALA A 1 84 ? 21.719 -7.793 1.609 1 55.88 84 ALA A CA 1
ATOM 627 C C . ALA A 1 84 ? 20.609 -7.629 2.65 1 55.88 84 ALA A C 1
ATOM 629 O O . ALA A 1 84 ? 19.984 -6.578 2.73 1 55.88 84 ALA A O 1
ATOM 630 N N . SER A 1 85 ? 19.953 -8.914 3.061 1 57.81 85 SER A N 1
ATOM 631 C CA . SER A 1 85 ? 18.922 -9.023 4.094 1 57.81 85 SER A CA 1
ATOM 632 C C . SER A 1 85 ? 19.125 -7.973 5.18 1 57.81 85 SER A C 1
ATOM 634 O O . SER A 1 85 ? 18.141 -7.5 5.77 1 57.81 85 SER A O 1
ATOM 636 N N . LEU A 1 86 ? 20.344 -7.602 5.18 1 68.81 86 LEU A N 1
ATOM 637 C CA . LEU A 1 86 ? 20.672 -6.742 6.309 1 68.81 86 LEU A CA 1
ATOM 638 C C . LEU A 1 86 ? 20.359 -5.285 5.992 1 68.81 86 LEU A C 1
ATOM 640 O O . LEU A 1 86 ? 20.281 -4.449 6.895 1 68.81 86 LEU A O 1
ATOM 644 N N . ARG A 1 87 ? 19.953 -5.176 4.777 1 81.5 87 ARG A N 1
ATOM 645 C CA . ARG A 1 87 ? 19.844 -3.756 4.453 1 81.5 87 ARG A CA 1
ATOM 646 C C . ARG A 1 87 ? 18.406 -3.262 4.652 1 81.5 87 ARG A C 1
ATOM 648 O O . ARG A 1 87 ? 18.172 -2.059 4.781 1 81.5 87 ARG A O 1
ATOM 655 N N . ILE A 1 88 ? 17.484 -4.234 4.676 1 88.06 88 ILE A N 1
ATOM 656 C CA . ILE A 1 88 ? 16.094 -3.855 4.945 1 88.06 88 ILE A CA 1
ATOM 657 C C . ILE A 1 88 ? 15.438 -4.906 5.84 1 88.06 88 ILE A C 1
ATOM 659 O O . ILE A 1 88 ? 14.633 -5.711 5.371 1 88.06 88 ILE A O 1
ATOM 663 N N . PRO A 1 89 ? 15.789 -4.801 7.078 1 90.88 89 PRO A N 1
ATOM 664 C CA . PRO A 1 89 ? 15.258 -5.836 7.969 1 90.88 89 PRO A CA 1
ATOM 665 C C . PRO A 1 89 ? 13.758 -5.703 8.203 1 90.88 89 PRO A C 1
ATOM 667 O O . PRO A 1 89 ? 13.289 -4.637 8.617 1 90.88 89 PRO A O 1
ATOM 670 N N . GLN A 1 90 ? 13.062 -6.82 7.883 1 91 90 GLN A N 1
ATOM 671 C CA . GLN A 1 90 ? 11.625 -6.977 8.109 1 91 90 GLN A CA 1
ATOM 672 C C . GLN A 1 90 ? 10.836 -5.887 7.395 1 91 90 GLN A C 1
ATOM 674 O O . GLN A 1 90 ? 10.047 -5.172 8.016 1 91 90 GLN A O 1
ATOM 679 N N . PRO A 1 91 ? 10.977 -5.824 6.062 1 91.75 91 PRO A N 1
ATOM 680 C CA . PRO A 1 91 ? 10.18 -4.844 5.32 1 91.75 91 PRO A CA 1
ATOM 681 C C . PRO A 1 91 ? 8.688 -5.152 5.352 1 91.75 91 PRO A C 1
ATOM 683 O O . PRO A 1 91 ? 8.289 -6.316 5.441 1 91.75 91 PRO A O 1
ATOM 686 N N . HIS A 1 92 ? 7.867 -4.105 5.301 1 91.56 92 HIS A N 1
ATOM 687 C CA . HIS A 1 92 ? 6.418 -4.254 5.387 1 91.56 92 HIS A CA 1
ATOM 688 C C . HIS A 1 92 ? 5.723 -3.529 4.238 1 91.56 92 HIS A C 1
ATOM 690 O O . HIS A 1 92 ? 5.562 -4.09 3.15 1 91.56 92 HIS A O 1
ATOM 696 N N . ALA A 1 93 ? 5.465 -2.209 4.383 1 93.31 93 ALA A N 1
ATOM 697 C CA . ALA A 1 93 ? 4.789 -1.423 3.355 1 93.31 93 ALA A CA 1
ATOM 698 C C . ALA A 1 93 ? 5.738 -1.079 2.211 1 93.31 93 ALA A C 1
ATOM 700 O O . ALA A 1 93 ? 6.938 -0.895 2.428 1 93.31 93 ALA A O 1
ATOM 701 N N . ILE A 1 94 ? 5.227 -0.983 1.007 1 94.81 94 ILE A N 1
ATOM 702 C CA . ILE A 1 94 ? 6.012 -0.652 -0.176 1 94.81 94 ILE A CA 1
ATOM 703 C C . ILE A 1 94 ? 5.164 0.161 -1.149 1 94.81 94 ILE A C 1
ATOM 705 O O . ILE A 1 94 ? 3.955 -0.06 -1.263 1 94.81 94 ILE A O 1
ATOM 709 N N . SER A 1 95 ? 5.758 1.1 -1.815 1 95.44 95 SER A N 1
ATOM 710 C CA . SER A 1 95 ? 5.168 1.933 -2.857 1 95.44 95 SER A CA 1
ATOM 711 C C . SER A 1 95 ? 6.176 2.236 -3.961 1 95.44 95 SER A C 1
ATOM 713 O O . SER A 1 95 ? 7.387 2.178 -3.734 1 95.44 95 SER A O 1
ATOM 715 N N . ILE A 1 96 ? 5.695 2.488 -5.098 1 93.81 96 ILE A N 1
ATOM 716 C CA . ILE A 1 96 ? 6.582 2.779 -6.215 1 93.81 96 ILE A CA 1
ATOM 717 C C . ILE A 1 96 ? 6.156 4.082 -6.891 1 93.81 96 ILE A C 1
ATOM 719 O O . ILE A 1 96 ? 4.961 4.344 -7.047 1 93.81 96 ILE A O 1
ATOM 723 N N . LEU A 1 97 ? 7.105 4.867 -7.199 1 91.31 97 LEU A N 1
ATOM 724 C CA . LEU A 1 97 ? 6.914 6.102 -7.949 1 91.31 97 LEU A CA 1
ATOM 725 C C . LEU A 1 97 ? 8.125 6.402 -8.82 1 91.31 97 LEU A C 1
ATOM 727 O O . LEU A 1 97 ? 9.25 6.508 -8.32 1 91.31 97 LEU A O 1
ATOM 731 N N . ASP A 1 98 ? 7.98 6.578 -10.133 1 85.94 98 ASP A N 1
ATOM 732 C CA . ASP A 1 98 ? 9.016 6.961 -11.086 1 85.94 98 ASP A CA 1
ATOM 733 C C . ASP A 1 98 ? 10.266 6.105 -10.922 1 85.94 98 ASP A C 1
ATOM 735 O O . ASP A 1 98 ? 11.367 6.633 -10.773 1 85.94 98 ASP A O 1
ATOM 739 N N . LYS A 1 99 ? 10.141 4.852 -10.828 1 86.94 99 LYS A N 1
ATOM 740 C CA . LYS A 1 99 ? 11.203 3.852 -10.812 1 86.94 99 LYS A CA 1
ATOM 741 C C . LYS A 1 99 ? 11.969 3.881 -9.5 1 86.94 99 LYS A C 1
ATOM 743 O O . LYS A 1 99 ? 13.133 3.484 -9.438 1 86.94 99 LYS A O 1
ATOM 748 N N . GLN A 1 100 ? 11.305 4.465 -8.508 1 90.62 100 GLN A N 1
ATOM 749 C CA . GLN A 1 100 ? 11.836 4.414 -7.152 1 90.62 100 GLN A CA 1
ATOM 750 C C . GLN A 1 100 ? 10.875 3.693 -6.215 1 90.62 100 GLN A C 1
ATOM 752 O O . GLN A 1 100 ? 9.688 4.012 -6.172 1 90.62 100 GLN A O 1
ATOM 757 N N . LEU A 1 101 ? 11.438 2.768 -5.523 1 92.75 101 LEU A N 1
ATOM 758 C CA . LEU A 1 101 ? 10.672 2.086 -4.484 1 92.75 101 LEU A CA 1
ATOM 759 C C . LEU A 1 101 ? 10.867 2.762 -3.131 1 92.75 101 LEU A C 1
ATOM 761 O O . LEU A 1 101 ? 11.977 3.172 -2.791 1 92.75 101 LEU A O 1
ATOM 765 N N . PHE A 1 102 ? 9.859 2.855 -2.418 1 92.38 102 PHE A N 1
ATOM 766 C CA . PHE A 1 102 ? 9.867 3.287 -1.024 1 92.38 102 PHE A CA 1
ATOM 767 C C . PHE A 1 102 ? 9.289 2.205 -0.12 1 92.38 102 PHE A C 1
ATOM 769 O O . PHE A 1 102 ? 8.188 1.712 -0.359 1 92.38 102 PHE A O 1
ATOM 776 N N . CYS A 1 103 ? 10.016 1.826 0.885 1 92.62 103 CYS A N 1
ATOM 777 C CA . CYS A 1 103 ? 9.484 0.823 1.805 1 92.62 103 CYS A CA 1
ATOM 778 C C . CYS A 1 103 ? 9.992 1.066 3.223 1 92.62 103 CYS A C 1
ATOM 780 O O . CYS A 1 103 ? 11.008 1.726 3.418 1 92.62 103 CYS A O 1
ATOM 782 N N . ASN A 1 104 ? 9.25 0.613 4.133 1 91.12 104 ASN A N 1
ATOM 783 C CA . ASN A 1 104 ? 9.719 0.72 5.508 1 91.12 104 ASN A CA 1
ATOM 784 C C . ASN A 1 104 ? 10.398 -0.565 5.969 1 91.12 104 ASN A C 1
ATOM 786 O O . ASN A 1 104 ? 10.219 -1.621 5.359 1 91.12 104 ASN A O 1
ATOM 790 N N . SER A 1 105 ? 11.258 -0.405 6.906 1 90.38 105 SER A N 1
ATOM 791 C CA . SER A 1 105 ? 11.898 -1.483 7.648 1 90.38 105 SER A CA 1
ATOM 792 C C . SER A 1 105 ? 11.492 -1.468 9.117 1 90.38 105 SER A C 1
ATOM 794 O O . SER A 1 105 ? 11.852 -0.55 9.859 1 90.38 105 SER A O 1
ATOM 796 N N . LEU A 1 106 ? 10.781 -2.475 9.477 1 87.12 106 LEU A N 1
ATOM 797 C CA . LEU A 1 106 ? 10.273 -2.525 10.844 1 87.12 106 LEU A CA 1
ATOM 798 C C . LEU A 1 106 ? 11.422 -2.693 11.844 1 87.12 106 LEU A C 1
ATOM 800 O O . LEU A 1 106 ? 11.523 -1.934 12.805 1 87.12 106 LEU A O 1
ATOM 804 N N . ALA A 1 107 ? 12.242 -3.648 11.586 1 88.19 107 ALA A N 1
ATOM 805 C CA . ALA A 1 107 ? 13.336 -3.916 12.523 1 88.19 107 ALA A CA 1
ATOM 806 C C . ALA A 1 107 ? 14.422 -2.852 12.414 1 88.19 107 ALA A C 1
ATOM 808 O O . ALA A 1 107 ? 15.125 -2.572 13.391 1 88.19 107 ALA A O 1
ATOM 809 N N . GLY A 1 108 ? 14.625 -2.289 11.234 1 88.38 108 GLY A N 1
ATOM 810 C CA . GLY A 1 108 ? 15.609 -1.231 11.031 1 88.38 108 GLY A CA 1
ATOM 811 C C . GLY A 1 108 ? 15.102 0.137 11.445 1 88.38 108 GLY A C 1
ATOM 812 O O . GLY A 1 108 ? 15.875 1.095 11.523 1 88.38 108 GLY A O 1
ATOM 813 N N . ARG A 1 109 ? 13.797 0.263 11.641 1 89.12 109 ARG A N 1
ATOM 814 C CA . ARG A 1 109 ? 13.148 1.501 12.062 1 89.12 109 ARG A CA 1
ATOM 815 C C . ARG A 1 109 ? 13.461 2.637 11.086 1 89.12 109 ARG A C 1
ATOM 817 O O . ARG A 1 109 ? 13.875 3.719 11.508 1 89.12 109 ARG A O 1
ATOM 824 N N . ALA A 1 110 ? 13.211 2.35 9.789 1 89.38 110 ALA A N 1
ATOM 825 C CA . ALA A 1 110 ? 13.586 3.316 8.758 1 89.38 110 ALA A CA 1
ATOM 826 C C . ALA A 1 110 ? 12.688 3.189 7.531 1 89.38 110 ALA A C 1
ATOM 828 O O . ALA A 1 110 ? 12 2.178 7.359 1 89.38 110 ALA A O 1
ATOM 829 N N . ILE A 1 111 ? 12.625 4.238 6.789 1 90.12 111 ILE A N 1
ATOM 830 C CA . ILE A 1 111 ? 12.094 4.203 5.43 1 90.12 111 ILE A CA 1
ATOM 831 C C . ILE A 1 111 ? 13.25 4.199 4.426 1 90.12 111 ILE A C 1
ATOM 833 O O . ILE A 1 111 ? 14.18 5 4.543 1 90.12 111 ILE A O 1
ATOM 837 N N . MET A 1 112 ? 13.094 3.301 3.508 1 89.94 112 MET A N 1
ATOM 838 C CA . MET A 1 112 ? 14.133 3.096 2.51 1 89.94 112 MET A CA 1
ATOM 839 C C . MET A 1 112 ? 13.664 3.547 1.13 1 89.94 112 MET A C 1
ATOM 841 O O . MET A 1 112 ? 12.484 3.436 0.805 1 89.94 112 MET A O 1
ATOM 845 N N . ARG A 1 113 ? 14.648 4.051 0.41 1 90.06 113 ARG A N 1
ATOM 846 C CA . ARG A 1 113 ? 14.469 4.289 -1.019 1 90.06 113 ARG A CA 1
ATOM 847 C C . ARG A 1 113 ? 15.391 3.395 -1.842 1 90.06 113 ARG A C 1
ATOM 849 O O . ARG A 1 113 ? 16.578 3.273 -1.541 1 90.06 113 ARG A O 1
ATOM 856 N N . ILE A 1 114 ? 14.75 2.768 -2.84 1 88.94 114 ILE A N 1
ATOM 857 C CA . ILE A 1 114 ? 15.492 1.838 -3.686 1 88.94 114 ILE A CA 1
ATOM 858 C C . ILE A 1 114 ? 15.25 2.178 -5.156 1 88.94 114 ILE A C 1
ATOM 860 O O . ILE A 1 114 ? 14.102 2.277 -5.598 1 88.94 114 ILE A O 1
ATOM 864 N N . SER A 1 115 ? 16.328 2.328 -5.906 1 86.75 115 SER A N 1
ATOM 865 C CA . SER A 1 115 ? 16.172 2.508 -7.348 1 86.75 115 SER A CA 1
ATOM 866 C C . SER A 1 115 ? 15.922 1.179 -8.047 1 86.75 115 SER A C 1
ATOM 868 O O . SER A 1 115 ? 16.562 0.171 -7.73 1 86.75 115 SER A O 1
ATOM 870 N N . THR A 1 116 ? 15 1.157 -8.93 1 83.94 116 THR A N 1
ATOM 871 C CA . THR A 1 116 ? 14.68 -0.081 -9.633 1 83.94 116 THR A CA 1
ATOM 872 C C . THR A 1 116 ? 15.469 -0.185 -10.938 1 83.94 116 THR A C 1
ATOM 874 O O . THR A 1 116 ? 15.406 -1.205 -11.625 1 83.94 116 THR A O 1
ATOM 877 N N . ASN A 1 117 ? 16.141 0.887 -11.375 1 73.88 117 ASN A N 1
ATOM 878 C CA . ASN A 1 117 ? 17 0.833 -12.562 1 73.88 117 ASN A CA 1
ATOM 879 C C . ASN A 1 117 ? 18.25 0.014 -12.312 1 73.88 117 ASN A C 1
ATOM 881 O O . ASN A 1 117 ? 19.062 0.352 -11.438 1 73.88 117 ASN A O 1
ATOM 885 N N . HIS A 1 118 ? 18.188 -1.342 -12.383 1 60 118 HIS A N 1
ATOM 886 C CA . HIS A 1 118 ? 19.344 -2.164 -12.078 1 60 118 HIS A CA 1
ATOM 887 C C . HIS A 1 118 ? 20.312 -2.211 -13.258 1 60 118 HIS A C 1
ATOM 889 O O . HIS A 1 118 ? 21.078 -3.166 -13.398 1 60 118 HIS A O 1
ATOM 895 N N . THR A 1 119 ? 20.438 -1.374 -14.148 1 51.62 119 THR A N 1
ATOM 896 C CA . THR A 1 119 ? 21.391 -1.687 -15.203 1 51.62 119 THR A CA 1
ATOM 897 C C . THR A 1 119 ? 22.656 -2.297 -14.617 1 51.62 119 THR A C 1
ATOM 899 O O . THR A 1 119 ? 23.078 -3.375 -15.039 1 51.62 119 THR A O 1
ATOM 902 N N . ASN A 1 120 ? 23.719 -1.655 -14.438 1 47.25 120 ASN A N 1
ATOM 903 C CA . ASN A 1 120 ? 25.094 -2.129 -14.281 1 47.25 120 ASN A CA 1
ATOM 904 C C . ASN A 1 120 ? 25.531 -2.088 -12.828 1 47.25 120 ASN A C 1
ATOM 906 O O . ASN A 1 120 ? 26.703 -2.33 -12.531 1 47.25 120 ASN A O 1
ATOM 910 N N . GLY A 1 121 ? 24.453 -2.096 -11.844 1 51.44 121 GLY A N 1
ATOM 911 C CA . GLY A 1 121 ? 25 -2.059 -10.5 1 51.44 121 GLY A CA 1
ATOM 912 C C . GLY A 1 121 ? 23.969 -2.283 -9.422 1 51.44 121 GLY A C 1
ATOM 913 O O . GLY A 1 121 ? 22.812 -2.629 -9.727 1 51.44 121 GLY A O 1
ATOM 914 N N . SER A 1 122 ? 24.359 -2.508 -8.188 1 55.53 122 SER A N 1
ATOM 915 C CA . SER A 1 122 ? 23.531 -2.678 -7 1 55.53 122 SER A CA 1
ATOM 916 C C . SER A 1 122 ? 22.484 -1.576 -6.891 1 55.53 122 SER A C 1
ATOM 918 O O . SER A 1 122 ? 22.766 -0.413 -7.184 1 55.53 122 SER A O 1
ATOM 920 N N . PRO A 1 123 ? 21.188 -1.979 -6.93 1 59 123 PRO A N 1
ATOM 921 C CA . PRO A 1 123 ? 20.234 -0.882 -6.719 1 59 123 PRO A CA 1
ATOM 922 C C . PRO A 1 123 ? 20.719 0.132 -5.688 1 59 123 PRO A C 1
ATOM 924 O O . PRO A 1 123 ? 21.375 -0.243 -4.707 1 59 123 PRO A O 1
ATOM 927 N N . SER A 1 124 ? 20.812 1.418 -6.098 1 72.62 124 SER A N 1
ATOM 928 C CA . SER A 1 124 ? 21.062 2.443 -5.094 1 72.62 124 SER A CA 1
ATOM 929 C C . SER A 1 124 ? 20.016 2.4 -3.986 1 72.62 124 SER A C 1
ATOM 931 O O . SER A 1 124 ? 18.812 2.34 -4.262 1 72.62 124 SER A O 1
ATOM 933 N N . LEU A 1 125 ? 20.406 1.967 -2.854 1 79.38 125 LEU A N 1
ATOM 934 C CA . LEU A 1 125 ? 19.625 1.87 -1.63 1 79.38 125 LEU A CA 1
ATOM 935 C C . LEU A 1 125 ? 20.047 2.934 -0.624 1 79.38 125 LEU A C 1
ATOM 937 O O . LEU A 1 125 ? 21.25 3.148 -0.409 1 79.38 125 LEU A O 1
ATOM 941 N N . GLY A 1 126 ? 19.094 3.688 -0.13 1 84.75 126 GLY A N 1
ATOM 942 C CA . GLY A 1 126 ? 19.391 4.68 0.889 1 84.75 126 GLY A CA 1
ATOM 943 C C . GLY A 1 126 ? 18.297 4.832 1.921 1 84.75 126 GLY A C 1
ATOM 944 O O . GLY A 1 126 ? 17.125 4.594 1.624 1 84.75 126 GLY A O 1
ATOM 945 N N . VAL A 1 127 ? 18.672 5.133 3.129 1 84.38 127 VAL A N 1
ATOM 946 C CA . VAL A 1 127 ? 17.734 5.508 4.184 1 84.38 127 VAL A CA 1
ATOM 947 C C . VAL A 1 127 ? 17.266 6.945 3.971 1 84.38 127 VAL A C 1
ATOM 949 O O . VAL A 1 127 ? 18.094 7.855 3.826 1 84.38 127 VAL A O 1
ATOM 952 N N . ILE A 1 128 ? 16.016 7.141 3.963 1 85.56 128 ILE A N 1
ATOM 953 C CA . ILE A 1 128 ? 15.531 8.5 3.725 1 85.56 128 ILE A CA 1
ATOM 954 C C . ILE A 1 128 ? 14.812 9.016 4.969 1 85.56 128 ILE A C 1
ATOM 956 O O . ILE A 1 128 ? 14.547 10.219 5.086 1 85.56 128 ILE A O 1
ATOM 960 N N . ASP A 1 129 ? 14.422 8.172 5.816 1 84.25 129 ASP A N 1
ATOM 961 C CA . ASP A 1 129 ? 13.82 8.523 7.098 1 84.25 129 ASP A CA 1
ATOM 962 C C . ASP A 1 129 ? 14.172 7.492 8.172 1 84.25 129 ASP A C 1
ATOM 964 O O . ASP A 1 129 ? 14.156 6.285 7.91 1 84.25 129 ASP A O 1
ATOM 968 N N . SER A 1 130 ? 14.492 8.031 9.352 1 83.88 130 SER A N 1
ATOM 969 C CA . SER A 1 130 ? 14.883 7.16 10.453 1 83.88 130 SER A CA 1
ATOM 970 C C . SER A 1 130 ? 13.969 7.344 11.656 1 83.88 130 SER A C 1
ATOM 972 O O . SER A 1 130 ? 13.148 8.266 11.68 1 83.88 130 SER A O 1
ATOM 974 N N . SER A 1 131 ? 14 6.418 12.5 1 79.12 131 SER A N 1
ATOM 975 C CA . SER A 1 131 ? 13.305 6.457 13.789 1 79.12 131 SER A CA 1
ATOM 976 C C . SER A 1 131 ? 11.797 6.324 13.602 1 79.12 131 SER A C 1
ATOM 978 O O . SER A 1 131 ? 11.023 7.086 14.188 1 79.12 131 SER A O 1
ATOM 980 N N . ILE A 1 132 ? 11.516 5.477 12.648 1 74.94 132 ILE A N 1
ATOM 981 C CA . ILE A 1 132 ? 10.117 5.125 12.453 1 74.94 132 ILE A CA 1
ATOM 982 C C . ILE A 1 132 ? 9.75 3.947 13.359 1 74.94 132 ILE A C 1
ATOM 984 O O . ILE A 1 132 ? 10.531 3.004 13.5 1 74.94 132 ILE A O 1
ATOM 988 N N . TYR A 1 133 ? 8.648 4.129 14 1 72.5 133 TYR A N 1
ATOM 989 C CA . TYR A 1 133 ? 8.289 3.072 14.938 1 72.5 133 TYR A CA 1
ATOM 990 C C . TYR A 1 133 ? 7.031 2.342 14.477 1 72.5 133 TYR A C 1
ATOM 992 O O . TYR A 1 133 ? 6.055 2.971 14.062 1 72.5 133 TYR A O 1
ATOM 1000 N N . GLY A 1 134 ? 7.238 0.904 14.469 1 67.12 134 GLY A N 1
ATOM 1001 C CA . GLY A 1 134 ? 6.105 0.02 14.242 1 67.12 134 GLY A CA 1
ATOM 1002 C C . GLY A 1 134 ? 5.77 -0.153 12.773 1 67.12 134 GLY A C 1
ATOM 1003 O O . GLY A 1 134 ? 6.438 0.414 11.906 1 67.12 134 GLY A O 1
ATOM 1004 N N . PRO A 1 135 ? 4.863 -1.148 12.484 1 65.75 135 PRO A N 1
ATOM 1005 C CA . PRO A 1 135 ? 4.352 -1.29 11.117 1 65.75 135 PRO A CA 1
ATOM 1006 C C . PRO A 1 135 ? 3.484 -0.11 10.688 1 65.75 135 PRO A C 1
ATOM 1008 O O . PRO A 1 135 ? 2.561 0.279 11.406 1 65.75 135 PRO A O 1
ATOM 1011 N N . ILE A 1 136 ? 3.967 0.526 9.711 1 80.69 136 ILE A N 1
ATOM 1012 C CA . ILE A 1 136 ? 3.236 1.701 9.25 1 80.69 136 ILE A CA 1
ATOM 1013 C C . ILE A 1 136 ? 2.992 1.602 7.742 1 80.69 136 ILE A C 1
ATOM 1015 O O . ILE A 1 136 ? 3.73 0.914 7.035 1 80.69 136 ILE A O 1
ATOM 1019 N N . GLY A 1 137 ? 1.905 2.15 7.352 1 89.75 137 GLY A N 1
ATOM 1020 C CA . GLY A 1 137 ? 1.666 2.318 5.93 1 89.75 137 GLY A CA 1
ATOM 1021 C C . GLY A 1 137 ? 2.436 3.48 5.328 1 89.75 137 GLY A C 1
ATOM 1022 O O . GLY A 1 137 ? 2.834 4.402 6.043 1 89.75 137 GLY A O 1
ATOM 1023 N N . LEU A 1 138 ? 2.703 3.408 4.023 1 92.5 138 LEU A N 1
ATOM 1024 C CA . LEU A 1 138 ? 3.299 4.527 3.303 1 92.5 138 LEU A CA 1
ATOM 1025 C C . LEU A 1 138 ? 2.896 4.5 1.833 1 92.5 138 LEU A C 1
ATOM 1027 O O . LEU A 1 138 ? 2.592 3.439 1.286 1 92.5 138 LEU A O 1
ATOM 1031 N N . VAL A 1 139 ? 2.883 5.691 1.24 1 94.69 139 VAL A N 1
ATOM 1032 C CA . VAL A 1 139 ? 2.631 5.773 -0.194 1 94.69 139 VAL A CA 1
ATOM 1033 C C . VAL A 1 139 ? 3.408 6.945 -0.791 1 94.69 139 VAL A C 1
ATOM 1035 O O . VAL A 1 139 ? 3.557 7.988 -0.152 1 94.69 139 VAL A O 1
ATOM 1038 N N . ALA A 1 140 ? 3.973 6.766 -1.913 1 93.69 140 ALA A N 1
ATOM 1039 C CA . ALA A 1 140 ? 4.562 7.816 -2.742 1 93.69 140 ALA A CA 1
ATOM 1040 C C . ALA A 1 140 ? 3.672 8.141 -3.936 1 93.69 140 ALA A C 1
ATOM 1042 O O . ALA A 1 140 ? 3.211 7.234 -4.637 1 93.69 140 ALA A O 1
ATOM 1043 N N . VAL A 1 141 ? 3.438 9.445 -4.141 1 91.69 141 VAL A N 1
ATOM 1044 C CA . VAL A 1 141 ? 2.465 9.805 -5.168 1 91.69 141 VAL A CA 1
ATOM 1045 C C . VAL A 1 141 ? 2.867 11.117 -5.82 1 91.69 141 VAL A C 1
ATOM 1047 O O . VAL A 1 141 ? 3.566 11.938 -5.215 1 91.69 141 VAL A O 1
ATOM 1050 N N . SER A 1 142 ? 2.535 11.25 -7.098 1 86.94 142 SER A N 1
ATOM 1051 C CA . SER A 1 142 ? 2.643 12.531 -7.777 1 86.94 142 SER A CA 1
ATOM 1052 C C . SER A 1 142 ? 1.404 13.391 -7.539 1 86.94 142 SER A C 1
ATOM 1054 O O . SER A 1 142 ? 0.282 12.961 -7.812 1 86.94 142 SER A O 1
ATOM 1056 N N . LEU A 1 143 ? 1.635 14.547 -6.875 1 80.88 143 LEU A N 1
ATOM 1057 C CA . LEU A 1 143 ? 0.527 15.461 -6.613 1 80.88 143 LEU A CA 1
ATOM 1058 C C . LEU A 1 143 ? 0.616 16.688 -7.504 1 80.88 143 LEU A C 1
ATOM 1060 O O . LEU A 1 143 ? 1.667 17.328 -7.578 1 80.88 143 LEU A O 1
ATOM 1064 N N . HIS A 1 144 ? 0.236 16.594 -8.766 1 58.25 144 HIS A N 1
ATOM 1065 C CA . HIS A 1 144 ? 0.275 17.781 -9.617 1 58.25 144 HIS A CA 1
ATOM 1066 C C . HIS A 1 144 ? -0.344 18.984 -8.914 1 58.25 144 HIS A C 1
ATOM 1068 O O . HIS A 1 144 ? -1.269 18.844 -8.109 1 58.25 144 HIS A O 1
ATOM 1074 N N . ALA A 1 145 ? 0.473 19.969 -8.828 1 49.38 145 ALA A N 1
ATOM 1075 C CA . ALA A 1 145 ? 0.004 21.219 -8.242 1 49.38 145 ALA A CA 1
ATOM 1076 C C . ALA A 1 145 ? -1.513 21.344 -8.352 1 49.38 145 ALA A C 1
ATOM 1078 O O . ALA A 1 145 ? -2.102 20.953 -9.367 1 49.38 145 ALA A O 1
ATOM 1079 N N . LEU A 1 146 ? -2.125 21.219 -7.152 1 44.25 146 LEU A N 1
ATOM 1080 C CA . LEU A 1 146 ? -3.488 21.734 -7.078 1 44.25 146 LEU A CA 1
ATOM 1081 C C . LEU A 1 146 ? -3.688 22.891 -8.055 1 44.25 146 LEU A C 1
ATOM 1083 O O . LEU A 1 146 ? -3.674 24.047 -7.656 1 44.25 146 LEU A O 1
ATOM 1087 N N . VAL A 1 147 ? -2.875 22.969 -8.984 1 37.53 147 VAL A N 1
ATOM 1088 C CA . VAL A 1 147 ? -3.098 24.141 -9.836 1 37.53 147 VAL A CA 1
ATOM 1089 C C . VAL A 1 147 ? -4.551 24.172 -10.297 1 37.53 147 VAL A C 1
ATOM 1091 O O . VAL A 1 147 ? -5.09 23.156 -10.742 1 37.53 147 VAL A O 1
ATOM 1094 N N . PRO A 1 148 ? -5.207 25.062 -9.75 1 36.28 148 PRO A N 1
ATOM 1095 C CA . PRO A 1 148 ? -6.488 25.297 -10.414 1 36.28 148 PRO A CA 1
ATOM 1096 C C . PRO A 1 148 ? -6.422 25.062 -11.922 1 36.28 148 PRO A C 1
ATOM 1098 O O . PRO A 1 148 ? -5.395 25.328 -12.547 1 36.28 148 PRO A O 1
ATOM 1101 N N . ASN A 1 149 ? -6.957 23.953 -12.328 1 35.25 149 ASN A N 1
ATOM 1102 C CA . ASN A 1 149 ? -7.191 23.797 -13.758 1 35.25 149 ASN A CA 1
ATOM 1103 C C . ASN A 1 149 ? -7.219 25.141 -14.477 1 35.25 149 ASN A C 1
ATOM 1105 O O . ASN A 1 149 ? -8.266 25.797 -14.547 1 35.25 149 ASN A O 1
ATOM 1109 N N . ASN A 1 150 ? -6.324 26 -14.234 1 33.28 150 ASN A N 1
ATOM 1110 C CA . ASN A 1 150 ? -6.387 26.938 -15.359 1 33.28 150 ASN A CA 1
ATOM 1111 C C . ASN A 1 150 ? -6.086 26.234 -16.688 1 33.28 150 ASN A C 1
ATOM 1113 O O . ASN A 1 150 ? -4.961 25.797 -16.906 1 33.28 150 ASN A O 1
ATOM 1117 N N . SER A 1 151 ? -6.938 25.406 -17.125 1 31.11 151 SER A N 1
ATOM 1118 C CA . SER A 1 151 ? -6.965 24.891 -18.484 1 31.11 151 SER A CA 1
ATOM 1119 C C . SER A 1 151 ? -6.391 25.891 -19.484 1 31.11 151 SER A C 1
ATOM 1121 O O . SER A 1 151 ? -6.945 26.969 -19.672 1 31.11 151 SER A O 1
ATOM 1123 N N . ALA A 1 152 ? -5.207 25.906 -19.641 1 30.73 152 ALA A N 1
ATOM 1124 C CA . ALA A 1 152 ? -4.727 26.562 -20.859 1 30.73 152 ALA A CA 1
ATOM 1125 C C . ALA A 1 152 ? -5.461 26.047 -22.094 1 30.73 152 ALA A C 1
ATOM 1127 O O . ALA A 1 152 ? -5.594 26.75 -23.094 1 30.73 152 ALA A O 1
ATOM 1128 N N . CYS A 1 153 ? -5.773 24.656 -22.078 1 32.53 153 CYS A N 1
ATOM 1129 C CA . CYS A 1 153 ? -6.566 24.281 -23.25 1 32.53 153 CYS A CA 1
ATOM 1130 C C . CYS A 1 153 ? -7.953 24.906 -23.188 1 32.53 153 CYS A C 1
ATOM 1132 O O . CYS A 1 153 ? -8.75 24.781 -24.125 1 32.53 153 CYS A O 1
ATOM 1134 N N . ALA A 1 154 ? -8.508 25.297 -22.047 1 32.53 154 ALA A N 1
ATOM 1135 C CA . ALA A 1 154 ? -9.742 26.062 -22.094 1 32.53 154 ALA A CA 1
ATOM 1136 C C . ALA A 1 154 ? -9.57 27.328 -22.922 1 32.53 154 ALA A C 1
ATOM 1138 O O . ALA A 1 154 ? -10.523 27.812 -23.547 1 32.53 154 ALA A O 1
ATOM 1139 N N . LYS A 1 155 ? -8.422 27.859 -22.844 1 33.59 155 LYS A N 1
ATOM 1140 C CA . LYS A 1 155 ? -8.32 28.984 -23.766 1 33.59 155 LYS A CA 1
ATOM 1141 C C . LYS A 1 155 ? -7.992 28.5 -25.172 1 33.59 155 LYS A C 1
ATOM 1143 O O . LYS A 1 155 ? -7.934 29.297 -26.109 1 33.59 155 LYS A O 1
ATOM 1148 N N . MET A 1 156 ? -7.332 27.344 -25.344 1 28.2 156 MET A N 1
ATOM 1149 C CA . MET A 1 156 ? -7.117 27.109 -26.766 1 28.2 156 MET A CA 1
ATOM 1150 C C . MET A 1 156 ? -8.336 26.453 -27.406 1 28.2 156 MET A C 1
ATOM 1152 O O . MET A 1 156 ? -8.812 25.422 -26.922 1 28.2 156 MET A O 1
ATOM 1156 N N . LYS A 1 157 ? -9.234 27.234 -27.922 1 30.81 157 LYS A N 1
ATOM 1157 C CA . LYS A 1 157 ? -10.297 27 -28.891 1 30.81 157 LYS A CA 1
ATOM 1158 C C . LYS A 1 157 ? -9.867 26 -29.953 1 30.81 157 LYS A C 1
ATOM 1160 O O . LYS A 1 157 ? -9.125 26.359 -30.875 1 30.81 157 LYS A O 1
ATOM 1165 N N . CYS A 1 158 ? -9.352 24.828 -29.578 1 29.84 158 CYS A N 1
ATOM 1166 C CA . CYS A 1 158 ? -9.141 24.031 -30.781 1 29.84 158 CYS A CA 1
ATOM 1167 C C . CYS A 1 158 ? -10.461 23.719 -31.469 1 29.84 158 CYS A C 1
ATOM 1169 O O . CYS A 1 158 ? -11.375 23.172 -30.844 1 29.84 158 CYS A O 1
ATOM 1171 N N . SER A 1 159 ? -11.039 24.547 -32.312 1 28.08 159 SER A N 1
ATOM 1172 C CA . SER A 1 159 ? -12.125 24.5 -33.281 1 28.08 159 SER A CA 1
ATOM 1173 C C . SER A 1 159 ? -12.086 23.203 -34.125 1 28.08 159 SER A C 1
ATOM 1175 O O . SER A 1 159 ? -12.875 23.031 -35.031 1 28.08 159 SER A O 1
ATOM 1177 N N . HIS A 1 160 ? -11.039 22.266 -34.125 1 29.5 160 HIS A N 1
ATOM 1178 C CA . HIS A 1 160 ? -11.133 21.469 -35.344 1 29.5 160 HIS A CA 1
ATOM 1179 C C . HIS A 1 160 ? -12.219 20.422 -35.219 1 29.5 160 HIS A C 1
ATOM 1181 O O . HIS A 1 160 ? -12.328 19.734 -34.219 1 29.5 160 HIS A O 1
ATOM 1187 N N . LEU A 1 161 ? -13.305 20.594 -35.906 1 27.16 161 LEU A N 1
ATOM 1188 C CA . LEU A 1 161 ? -14.406 19.719 -36.312 1 27.16 161 LEU A CA 1
ATOM 1189 C C . LEU A 1 161 ? -13.883 18.406 -36.875 1 27.16 161 LEU A C 1
ATOM 1191 O O . LEU A 1 161 ? -13.141 18.406 -37.844 1 27.16 161 LEU A O 1
ATOM 1195 N N . CYS A 1 162 ? -13.375 17.547 -36.094 1 27.34 162 CYS A N 1
ATOM 1196 C CA . CYS A 1 162 ? -13.109 16.328 -36.844 1 27.34 162 CYS A CA 1
ATOM 1197 C C . CYS A 1 162 ? -14.406 15.695 -37.344 1 27.34 162 CYS A C 1
ATOM 1199 O O . CYS A 1 162 ? -15.344 15.508 -36.562 1 27.34 162 CYS A O 1
ATOM 1201 N N . PHE A 1 163 ? -14.766 15.93 -38.562 1 24.27 163 PHE A N 1
ATOM 1202 C CA . PHE A 1 163 ? -15.82 15.305 -39.344 1 24.27 163 PHE A CA 1
ATOM 1203 C C . PHE A 1 163 ? -15.719 13.789 -39.281 1 24.27 163 PHE A C 1
ATOM 1205 O O . PHE A 1 163 ? -14.617 13.234 -39.312 1 24.27 163 PHE A O 1
ATOM 1212 N N . LEU A 1 164 ? -16.844 13.18 -38.719 1 23.81 164 LEU A N 1
ATOM 1213 C CA . LEU A 1 164 ? -17.109 11.828 -39.188 1 23.81 164 LEU A CA 1
ATOM 1214 C C . LEU A 1 164 ? -17 11.758 -40.719 1 23.81 164 LEU A C 1
ATOM 1216 O O . LEU A 1 164 ? -17.422 12.68 -41.438 1 23.81 164 LEU A O 1
ATOM 1220 N N . MET B 1 1 ? 11.062 37.5 -5.816 1 19.75 1 MET B N 1
ATOM 1221 C CA . MET B 1 1 ? 11.133 36.438 -6.812 1 19.75 1 MET B CA 1
ATOM 1222 C C . MET B 1 1 ? 10.93 35.062 -6.16 1 19.75 1 MET B C 1
ATOM 1224 O O . MET B 1 1 ? 11.758 34.625 -5.355 1 19.75 1 MET B O 1
ATOM 1228 N N . GLY B 1 2 ? 9.805 34.812 -5.504 1 27.44 2 GLY B N 1
ATOM 1229 C CA . GLY B 1 2 ? 9.453 33.688 -4.664 1 27.44 2 GLY B CA 1
ATOM 1230 C C . GLY B 1 2 ? 9.695 32.344 -5.336 1 27.44 2 GLY B C 1
ATOM 1231 O O . GLY B 1 2 ? 9.281 32.125 -6.473 1 27.44 2 GLY B O 1
ATOM 1232 N N . GLY B 1 3 ? 11.031 31.875 -5.461 1 29.67 3 GLY B N 1
ATOM 1233 C CA . GLY B 1 3 ? 11.414 30.594 -6.043 1 29.67 3 GLY B CA 1
ATOM 1234 C C . GLY B 1 3 ? 10.352 29.531 -5.891 1 29.67 3 GLY B C 1
ATOM 1235 O O . GLY B 1 3 ? 10.109 29.031 -4.785 1 29.67 3 GLY B O 1
ATOM 1236 N N . GLY B 1 4 ? 9.211 29.656 -6.473 1 33.03 4 GLY B N 1
ATOM 1237 C CA . GLY B 1 4 ? 8.07 28.75 -6.535 1 33.03 4 GLY B CA 1
ATOM 1238 C C . GLY B 1 4 ? 8.469 27.328 -6.832 1 33.03 4 GLY B C 1
ATOM 1239 O O . GLY B 1 4 ? 8.742 26.969 -7.98 1 33.03 4 GLY B O 1
ATOM 1240 N N . GLY B 1 5 ? 9.523 26.812 -6.137 1 34.66 5 GLY B N 1
ATOM 1241 C CA . GLY B 1 5 ? 10.188 25.531 -6.336 1 34.66 5 GLY B CA 1
ATOM 1242 C C . GLY B 1 5 ? 9.25 24.438 -6.816 1 34.66 5 GLY B C 1
ATOM 1243 O O . GLY B 1 5 ? 8.039 24.516 -6.59 1 34.66 5 GLY B O 1
ATOM 1244 N N . LEU B 1 6 ? 9.453 23.844 -7.969 1 36.59 6 LEU B N 1
ATOM 1245 C CA . LEU B 1 6 ? 9.023 22.625 -8.641 1 36.59 6 LEU B CA 1
ATOM 1246 C C . LEU B 1 6 ? 8.75 21.516 -7.633 1 36.59 6 LEU B C 1
ATOM 1248 O O . LEU B 1 6 ? 8.789 20.328 -7.977 1 36.59 6 LEU B O 1
ATOM 1252 N N . GLY B 1 7 ? 9.078 21.562 -6.363 1 44.44 7 GLY B N 1
ATOM 1253 C CA . GLY B 1 7 ? 9.094 20.609 -5.266 1 44.44 7 GLY B CA 1
ATOM 1254 C C . GLY B 1 7 ? 7.82 19.781 -5.176 1 44.44 7 GLY B C 1
ATOM 1255 O O . GLY B 1 7 ? 7.672 18.953 -4.273 1 44.44 7 GLY B O 1
ATOM 1256 N N . GLY B 1 8 ? 6.543 20.281 -5.391 1 51 8 GLY B N 1
ATOM 1257 C CA . GLY B 1 8 ? 5.137 20.047 -5.109 1 51 8 GLY B CA 1
ATOM 1258 C C . GLY B 1 8 ? 4.602 18.797 -5.773 1 51 8 GLY B C 1
ATOM 1259 O O . GLY B 1 8 ? 3.545 18.281 -5.395 1 51 8 GLY B O 1
ATOM 1260 N N . GLN B 1 9 ? 5.293 18.297 -6.832 1 72 9 GLN B N 1
ATOM 1261 C CA . GLN B 1 9 ? 4.652 17.328 -7.715 1 72 9 GLN B CA 1
ATOM 1262 C C . GLN B 1 9 ? 4.652 15.938 -7.094 1 72 9 GLN B C 1
ATOM 1264 O O . GLN B 1 9 ? 3.625 15.258 -7.086 1 72 9 GLN B O 1
ATOM 1269 N N . TYR B 1 10 ? 5.852 15.656 -6.41 1 75.69 10 TYR B N 1
ATOM 1270 C CA . TYR B 1 10 ? 5.902 14.32 -5.82 1 75.69 10 TYR B CA 1
ATOM 1271 C C . TYR B 1 10 ? 5.938 14.398 -4.297 1 75.69 10 TYR B C 1
ATOM 1273 O O . TYR B 1 10 ? 6.633 15.25 -3.73 1 75.69 10 TYR B O 1
ATOM 1281 N N . SER B 1 11 ? 5.133 13.68 -3.658 1 86.5 11 SER B N 1
ATOM 1282 C CA . SER B 1 11 ? 5.047 13.656 -2.203 1 86.5 11 SER B CA 1
ATOM 1283 C C . SER B 1 11 ? 4.93 12.227 -1.675 1 86.5 11 SER B C 1
ATOM 1285 O O . SER B 1 11 ? 4.555 11.32 -2.416 1 86.5 11 SER B O 1
ATOM 1287 N N . ARG B 1 12 ? 5.352 12.094 -0.457 1 86 12 ARG B N 1
ATOM 1288 C CA . ARG B 1 12 ? 5.086 10.891 0.325 1 86 12 ARG B CA 1
ATOM 1289 C C . ARG B 1 12 ? 4.137 11.188 1.479 1 86 12 ARG B C 1
ATOM 1291 O O . ARG B 1 12 ? 4.195 12.258 2.082 1 86 12 ARG B O 1
ATOM 1298 N N . MET B 1 13 ? 3.219 10.25 1.652 1 88.25 13 MET B N 1
ATOM 1299 C CA . MET B 1 13 ? 2.402 10.258 2.863 1 88.25 13 MET B CA 1
ATOM 1300 C C . MET B 1 13 ? 2.838 9.148 3.814 1 88.25 13 MET B C 1
ATOM 1302 O O . MET B 1 13 ? 2.98 7.992 3.406 1 88.25 13 MET B O 1
ATOM 1306 N N . ILE B 1 14 ? 3.078 9.547 5.121 1 88.44 14 ILE B N 1
ATOM 1307 C CA . ILE B 1 14 ? 3.574 8.594 6.113 1 88.44 14 ILE B CA 1
ATOM 1308 C C . ILE B 1 14 ? 2.986 8.922 7.484 1 88.44 14 ILE B C 1
ATOM 1310 O O . ILE B 1 14 ? 2.676 10.086 7.773 1 88.44 14 ILE B O 1
ATOM 1314 N N . PRO B 1 15 ? 2.85 7.844 8.211 1 85.5 15 PRO B N 1
ATOM 1315 C CA . PRO B 1 15 ? 2.498 8.148 9.602 1 85.5 15 PRO B CA 1
ATOM 1316 C C . PRO B 1 15 ? 3.66 8.75 10.383 1 85.5 15 PRO B C 1
ATOM 1318 O O . PRO B 1 15 ? 4.824 8.469 10.086 1 85.5 15 PRO B O 1
ATOM 1321 N N . GLY B 1 16 ? 3.354 9.617 11.352 1 81.38 16 GLY B N 1
ATOM 1322 C CA . GLY B 1 16 ? 4.297 10.203 12.289 1 81.38 16 GLY B CA 1
ATOM 1323 C C . GLY B 1 16 ? 3.77 10.266 13.703 1 81.38 16 GLY B C 1
ATOM 1324 O O . GLY B 1 16 ? 2.682 9.766 13.992 1 81.38 16 GLY B O 1
ATOM 1325 N N . PHE B 1 17 ? 4.676 10.609 14.57 1 77.69 17 PHE B N 1
ATOM 1326 C CA . PHE B 1 17 ? 4.309 10.766 15.977 1 77.69 17 PHE B CA 1
ATOM 1327 C C . PHE B 1 17 ? 4.617 12.18 16.453 1 77.69 17 PHE B C 1
ATOM 1329 O O . PHE B 1 17 ? 5.691 12.719 16.172 1 77.69 17 PHE B O 1
ATOM 1336 N N . GLY B 1 18 ? 3.572 12.82 16.953 1 72.5 18 GLY B N 1
ATOM 1337 C CA . GLY B 1 18 ? 3.732 14.117 17.594 1 72.5 18 GLY B CA 1
ATOM 1338 C C . GLY B 1 18 ? 3.354 14.109 19.062 1 72.5 18 GLY B C 1
ATOM 1339 O O . GLY B 1 18 ? 3.027 13.062 19.625 1 72.5 18 GLY B O 1
ATOM 1340 N N . ASP B 1 19 ? 3.502 15.273 19.609 1 75.38 19 ASP B N 1
ATOM 1341 C CA . ASP B 1 19 ? 3.23 15.438 21.047 1 75.38 19 ASP B CA 1
ATOM 1342 C C . ASP B 1 19 ? 1.837 14.922 21.391 1 75.38 19 ASP B C 1
ATOM 1344 O O . ASP B 1 19 ? 1.64 14.336 22.469 1 75.38 19 ASP B O 1
ATOM 1348 N N . GLU B 1 20 ? 0.95 15.117 20.484 1 73.38 20 GLU B N 1
ATOM 1349 C CA . GLU B 1 20 ? -0.439 14.797 20.797 1 73.38 20 GLU B CA 1
ATOM 1350 C C . GLU B 1 20 ? -0.826 13.414 20.281 1 73.38 20 GLU B C 1
ATOM 1352 O O . GLU B 1 20 ? -1.944 12.953 20.516 1 73.38 20 GLU B O 1
ATOM 1357 N N . GLY B 1 21 ? 0.081 12.867 19.594 1 80.19 21 GLY B N 1
ATOM 1358 C CA . GLY B 1 21 ? -0.285 11.523 19.172 1 80.19 21 GLY B CA 1
ATOM 1359 C C . GLY B 1 21 ? 0.191 11.188 17.766 1 80.19 21 GLY B C 1
ATOM 1360 O O . GLY B 1 21 ? 1.25 11.648 17.328 1 80.19 21 GLY B O 1
ATOM 1361 N N . THR B 1 22 ? -0.574 10.297 17.156 1 87.25 22 THR B N 1
ATOM 1362 C CA . THR B 1 22 ? -0.219 9.828 15.828 1 87.25 22 THR B CA 1
ATOM 1363 C C . THR B 1 22 ? -0.653 10.844 14.766 1 87.25 22 THR B C 1
ATOM 1365 O O . THR B 1 22 ? -1.677 11.508 14.922 1 87.25 22 THR B O 1
ATOM 1368 N N . LEU B 1 23 ? 0.124 11.031 13.766 1 91.38 23 LEU B N 1
ATOM 1369 C CA . LEU B 1 23 ? -0.111 11.945 12.656 1 91.38 23 LEU B CA 1
ATOM 1370 C C . LEU B 1 23 ? -0.005 11.219 11.32 1 91.38 23 LEU B C 1
ATOM 1372 O O . LEU B 1 23 ? 0.61 10.156 11.234 1 91.38 23 LEU B O 1
ATOM 1376 N N . ILE B 1 24 ? -0.664 11.703 10.383 1 93.81 24 ILE B N 1
ATOM 1377 C CA . ILE B 1 24 ? -0.263 11.461 9 1 93.81 24 ILE B CA 1
ATOM 1378 C C . ILE B 1 24 ? 0.412 12.711 8.43 1 93.81 24 ILE B C 1
ATOM 1380 O O . ILE B 1 24 ? -0.146 13.805 8.492 1 93.81 24 ILE B O 1
ATOM 1384 N N . GLU B 1 25 ? 1.559 12.492 7.922 1 92.56 25 GLU B N 1
ATOM 1385 C CA . GLU B 1 25 ? 2.385 13.594 7.434 1 92.56 25 GLU B CA 1
ATOM 1386 C C . GLU B 1 25 ? 2.637 13.469 5.934 1 92.56 25 GLU B C 1
ATOM 1388 O O . GLU B 1 25 ? 2.627 12.367 5.383 1 92.56 25 GLU B O 1
ATOM 1393 N N . ARG B 1 26 ? 2.807 14.648 5.371 1 92.19 26 ARG B N 1
ATOM 1394 C CA . ARG B 1 26 ? 3.285 14.758 3.996 1 92.19 26 ARG B CA 1
ATOM 1395 C C . ARG B 1 26 ? 4.715 15.281 3.955 1 92.19 26 ARG B C 1
ATOM 1397 O O . ARG B 1 26 ? 5.078 16.172 4.727 1 92.19 26 ARG B O 1
ATOM 1404 N N . CYS B 1 27 ? 5.516 14.695 3.051 1 90.19 27 CYS B N 1
ATOM 1405 C CA . CYS B 1 27 ? 6.879 15.172 2.854 1 90.19 27 CYS B CA 1
ATOM 1406 C C . CYS B 1 27 ? 7.332 14.953 1.413 1 90.19 27 CYS B C 1
ATOM 1408 O O . CYS B 1 27 ? 6.625 14.32 0.626 1 90.19 27 CYS B O 1
ATOM 1410 N N . ASP B 1 28 ? 8.43 15.578 1.075 1 87.75 28 ASP B N 1
ATOM 1411 C CA . ASP B 1 28 ? 9.047 15.32 -0.225 1 87.75 28 ASP B CA 1
ATOM 1412 C C . ASP B 1 28 ? 9.57 13.891 -0.308 1 87.75 28 ASP B C 1
ATOM 1414 O O . ASP B 1 28 ? 9.633 13.188 0.702 1 87.75 28 ASP B O 1
ATOM 1418 N N . LEU B 1 29 ? 9.891 13.477 -1.518 1 84.69 29 LEU B N 1
ATOM 1419 C CA . LEU B 1 29 ? 10.383 12.109 -1.708 1 84.69 29 LEU B CA 1
ATOM 1420 C C . LEU B 1 29 ? 11.648 11.875 -0.89 1 84.69 29 LEU B C 1
ATOM 1422 O O . LEU B 1 29 ? 11.961 10.734 -0.539 1 84.69 29 LEU B O 1
ATOM 1426 N N . THR B 1 30 ? 12.375 12.961 -0.521 1 78.88 30 THR B N 1
ATOM 1427 C CA . THR B 1 30 ? 13.609 12.852 0.246 1 78.88 30 THR B CA 1
ATOM 1428 C C . THR B 1 30 ? 13.32 12.836 1.744 1 78.88 30 THR B C 1
ATOM 1430 O O . THR B 1 30 ? 14.219 12.586 2.555 1 78.88 30 THR B O 1
ATOM 1433 N N . GLY B 1 31 ? 12.047 13.055 2.061 1 80.94 31 GLY B N 1
ATOM 1434 C CA . GLY B 1 31 ? 11.688 13.117 3.469 1 80.94 31 GLY B CA 1
ATOM 1435 C C . GLY B 1 31 ? 11.75 14.523 4.031 1 80.94 31 GLY B C 1
ATOM 1436 O O . GLY B 1 31 ? 11.422 14.75 5.199 1 80.94 31 GLY B O 1
ATOM 1437 N N . GLU B 1 32 ? 12.109 15.438 3.242 1 83.94 32 GLU B N 1
ATOM 1438 C CA . GLU B 1 32 ? 12.203 16.828 3.666 1 83.94 32 GLU B CA 1
ATOM 1439 C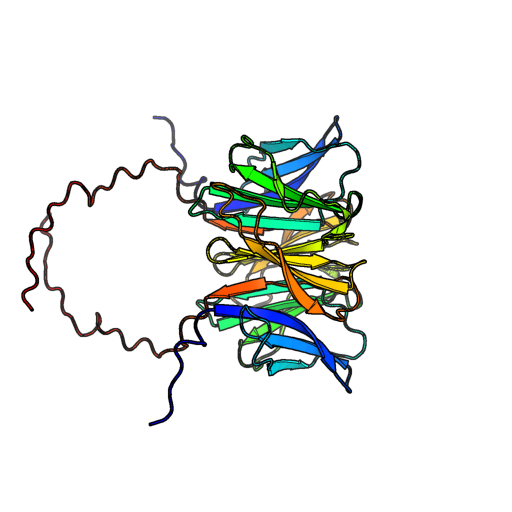 C . GLU B 1 32 ? 10.852 17.531 3.578 1 83.94 32 GLU B C 1
ATOM 1441 O O . GLU B 1 32 ? 9.914 17 2.988 1 83.94 32 GLU B O 1
ATOM 1446 N N . ASN B 1 33 ? 10.688 18.781 4.242 1 88.12 33 ASN B N 1
ATOM 1447 C CA . ASN B 1 33 ? 9.492 19.609 4.227 1 88.12 33 ASN B CA 1
ATOM 1448 C C . ASN B 1 33 ? 8.273 18.859 4.754 1 88.12 33 ASN B C 1
ATOM 1450 O O . ASN B 1 33 ? 7.227 18.828 4.113 1 88.12 33 ASN B O 1
ATOM 1454 N N . ARG B 1 34 ? 8.438 18.312 5.82 1 88.5 34 ARG B N 1
ATOM 1455 C CA . ARG B 1 34 ? 7.395 17.516 6.453 1 88.5 34 ARG B CA 1
ATOM 1456 C C . ARG B 1 34 ? 6.309 18.391 7.062 1 88.5 34 ARG B C 1
ATOM 1458 O O . ARG B 1 34 ? 6.609 19.359 7.754 1 88.5 34 ARG B O 1
ATOM 1465 N N . THR B 1 35 ? 5.121 18.125 6.695 1 91.88 35 THR B N 1
ATOM 1466 C CA . THR B 1 35 ? 3.969 18.844 7.238 1 91.88 35 THR B CA 1
ATOM 1467 C C . THR B 1 35 ? 2.895 17.859 7.707 1 91.88 35 THR B C 1
ATOM 1469 O O . THR B 1 35 ? 2.666 16.828 7.07 1 91.88 35 THR B O 1
ATOM 1472 N N . THR B 1 36 ? 2.244 18.234 8.812 1 93.25 36 THR B N 1
ATOM 1473 C CA . THR B 1 36 ? 1.126 17.438 9.297 1 93.25 36 THR B CA 1
ATOM 1474 C C . THR B 1 36 ? -0.105 17.641 8.422 1 93.25 36 THR B C 1
ATOM 1476 O O . THR B 1 36 ? -0.504 18.766 8.148 1 93.25 36 THR B O 1
ATOM 1479 N N . VAL B 1 37 ? -0.689 16.531 7.973 1 93.81 37 VAL B N 1
ATOM 1480 C CA . VAL B 1 37 ? -1.917 16.594 7.188 1 93.81 37 VAL B CA 1
ATOM 1481 C C . VAL B 1 37 ? -3.123 16.344 8.086 1 93.81 37 VAL B C 1
ATOM 1483 O O . VAL B 1 37 ? -4.078 17.125 8.094 1 93.81 37 VAL B O 1
ATOM 1486 N N . VAL B 1 38 ? -3.098 15.266 8.883 1 94.44 38 VAL B N 1
ATOM 1487 C CA . VAL B 1 38 ? -4.172 14.906 9.805 1 94.44 38 VAL B CA 1
ATOM 1488 C C . VAL B 1 38 ? -3.582 14.555 11.172 1 94.44 38 VAL B C 1
ATOM 1490 O O . VAL B 1 38 ? -2.527 13.922 11.258 1 94.44 38 VAL B O 1
ATOM 1493 N N . LYS B 1 39 ? -4.242 14.938 12.219 1 93.69 39 LYS B N 1
ATOM 1494 C CA . LYS B 1 39 ? -3.967 14.5 13.578 1 93.69 39 LYS B CA 1
ATOM 1495 C C . LYS B 1 39 ? -4.938 13.406 14.016 1 93.69 39 LYS B C 1
ATOM 1497 O O . LYS B 1 39 ? -6.156 13.562 13.898 1 93.69 39 LYS B O 1
ATOM 1502 N N . LEU B 1 40 ? -4.355 12.344 14.391 1 91.81 40 LEU B N 1
ATOM 1503 C CA . LEU B 1 40 ? -5.184 11.211 14.781 1 91.81 40 LEU B CA 1
ATOM 1504 C C . LEU B 1 40 ? -5.215 11.055 16.297 1 91.81 40 LEU B C 1
ATOM 1506 O O . LEU B 1 40 ? -4.461 11.727 17.016 1 91.81 40 LEU B O 1
ATOM 1510 N N . ALA B 1 41 ? -6.137 10.18 16.719 1 87.56 41 ALA B N 1
ATOM 1511 C CA . ALA B 1 41 ? -6.223 9.883 18.141 1 87.56 41 ALA B CA 1
ATOM 1512 C C . ALA B 1 41 ? -4.926 9.266 18.656 1 87.56 41 ALA B C 1
ATOM 1514 O O . ALA B 1 41 ? -4.227 8.57 17.922 1 87.56 41 ALA B O 1
ATOM 1515 N N . ARG B 1 42 ? -4.688 9.43 19.906 1 86.31 42 ARG B N 1
ATOM 1516 C CA . ARG B 1 42 ? -3.518 8.82 20.547 1 86.31 42 ARG B CA 1
ATOM 1517 C C . ARG B 1 42 ? -3.578 7.301 20.469 1 86.31 42 ARG B C 1
ATOM 1519 O O . ARG B 1 42 ? -4.621 6.699 20.734 1 86.31 42 ARG B O 1
ATOM 1526 N N . GLY B 1 43 ? -2.494 6.762 19.969 1 85.94 43 GLY B N 1
ATOM 1527 C CA . GLY B 1 43 ? -2.424 5.309 19.938 1 85.94 43 GLY B CA 1
ATOM 1528 C C . GLY B 1 43 ? -2.924 4.715 18.625 1 85.94 43 GLY B C 1
ATOM 1529 O O . GLY B 1 43 ? -2.893 3.498 18.438 1 85.94 43 GLY B O 1
ATOM 1530 N N . ALA B 1 44 ? -3.445 5.57 17.734 1 89.38 44 ALA B N 1
ATOM 1531 C CA . ALA B 1 44 ? -3.883 5.047 16.453 1 89.38 44 ALA B CA 1
ATOM 1532 C C . ALA B 1 44 ? -2.723 4.402 15.695 1 89.38 44 ALA B C 1
ATOM 1534 O O . ALA B 1 44 ? -1.636 4.98 15.602 1 89.38 44 ALA B O 1
ATOM 1535 N N . HIS B 1 45 ? -2.949 3.164 15.25 1 90.12 45 HIS B N 1
ATOM 1536 C CA . HIS B 1 45 ? -1.988 2.459 14.406 1 90.12 45 HIS B CA 1
ATOM 1537 C C . HIS B 1 45 ? -2.393 2.525 12.938 1 90.12 45 HIS B C 1
ATOM 1539 O O . HIS B 1 45 ? -3.346 1.863 12.523 1 90.12 45 HIS B O 1
ATOM 1545 N N . VAL B 1 46 ? -1.604 3.256 12.172 1 92.38 46 VAL B N 1
ATOM 1546 C CA . VAL B 1 46 ? -1.889 3.42 10.75 1 92.38 46 VAL B CA 1
ATOM 1547 C C . VAL B 1 46 ? -1.114 2.379 9.945 1 92.38 46 VAL B C 1
ATOM 1549 O O . VAL B 1 46 ? 0.107 2.477 9.805 1 92.38 46 VAL B O 1
ATOM 1552 N N . TYR B 1 47 ? 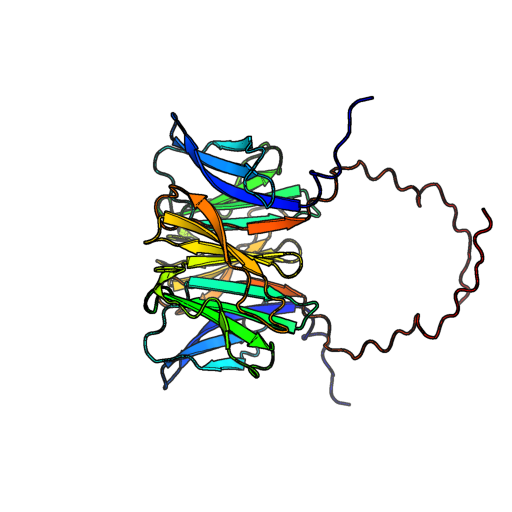-1.828 1.455 9.344 1 90.88 47 TYR B N 1
ATOM 1553 C CA . TYR B 1 47 ? -1.161 0.353 8.664 1 90.88 47 TYR B CA 1
ATOM 1554 C C . TYR B 1 47 ? -1.153 0.573 7.156 1 90.88 47 TYR B C 1
ATOM 1556 O O . TYR B 1 47 ? -0.282 0.056 6.449 1 90.88 47 TYR B O 1
ATOM 1564 N N . GLY B 1 48 ? -2.125 1.222 6.641 1 94.38 48 GLY B N 1
ATOM 1565 C CA . GLY B 1 48 ? -2.229 1.493 5.215 1 94.38 48 GLY B CA 1
ATOM 1566 C C . GLY B 1 48 ? -2.578 2.936 4.906 1 94.38 48 GLY B C 1
ATOM 1567 O O . GLY B 1 48 ? -3.326 3.572 5.652 1 94.38 48 GLY B O 1
ATOM 1568 N N . ILE B 1 49 ? -2.035 3.412 3.836 1 95.62 49 ILE B N 1
ATOM 1569 C CA . ILE B 1 49 ? -2.328 4.742 3.316 1 95.62 49 ILE B CA 1
ATOM 1570 C C . ILE B 1 49 ? -2.535 4.676 1.805 1 95.62 49 ILE B C 1
ATOM 1572 O O . ILE B 1 49 ? -1.788 3.988 1.102 1 95.62 49 ILE B O 1
ATOM 1576 N N . ALA B 1 50 ? -3.559 5.32 1.349 1 95.81 50 ALA B N 1
ATOM 1577 C CA . ALA B 1 50 ? -3.834 5.445 -0.08 1 95.81 50 ALA B CA 1
ATOM 1578 C C . ALA B 1 50 ? -4.184 6.887 -0.445 1 95.81 50 ALA B C 1
ATOM 1580 O O . ALA B 1 50 ? -4.832 7.59 0.335 1 95.81 50 ALA B O 1
ATOM 1581 N N . VAL B 1 51 ? -3.771 7.293 -1.619 1 94.5 51 VAL B N 1
ATOM 1582 C CA . VAL B 1 51 ? -4.031 8.656 -2.078 1 94.5 51 VAL B CA 1
ATOM 1583 C C . VAL B 1 51 ? -4.691 8.617 -3.455 1 94.5 51 VAL B C 1
ATOM 1585 O O . VAL B 1 51 ? -4.285 7.84 -4.324 1 94.5 51 VAL B O 1
ATOM 1588 N N . ASP B 1 52 ? -5.727 9.406 -3.602 1 91.38 52 ASP B N 1
ATOM 1589 C CA . ASP B 1 52 ? -6.348 9.711 -4.887 1 91.38 52 ASP B CA 1
ATOM 1590 C C . ASP B 1 52 ? -5.98 11.125 -5.352 1 91.38 52 ASP B C 1
ATOM 1592 O O . ASP B 1 52 ? -6.684 12.086 -5.035 1 91.38 52 ASP B O 1
ATOM 1596 N N . PRO B 1 53 ? -4.934 11.133 -6.059 1 89.06 53 PRO B N 1
ATOM 1597 C CA . PRO B 1 53 ? -4.457 12.469 -6.418 1 89.06 53 PRO B CA 1
ATOM 1598 C C . PRO B 1 53 ? -5.445 13.234 -7.293 1 89.06 53 PRO B C 1
ATOM 1600 O O . PRO B 1 53 ? -5.5 14.469 -7.238 1 89.06 53 PRO B O 1
ATOM 1603 N N . LEU B 1 54 ? -6.219 12.578 -8.133 1 84.94 54 LEU B N 1
ATOM 1604 C CA . LEU B 1 54 ? -7.164 13.219 -9.031 1 84.94 54 LEU B CA 1
ATOM 1605 C C . LEU B 1 54 ? -8.258 13.938 -8.25 1 84.94 54 LEU B C 1
ATOM 1607 O O . LEU B 1 54 ? -8.688 15.031 -8.625 1 84.94 54 LEU B O 1
ATOM 1611 N N . ASN B 1 55 ? -8.664 13.359 -7.16 1 87.75 55 ASN B N 1
ATOM 1612 C CA . ASN B 1 55 ? -9.75 13.938 -6.379 1 87.75 55 ASN B CA 1
ATOM 1613 C C . ASN B 1 55 ? -9.234 14.578 -5.094 1 87.75 55 ASN B C 1
ATOM 1615 O O . ASN B 1 55 ? -10.023 14.984 -4.238 1 87.75 55 ASN B O 1
ATOM 1619 N N . HIS B 1 56 ? -7.918 14.57 -4.945 1 90.12 56 HIS B N 1
ATOM 1620 C CA . HIS B 1 56 ? -7.242 15.195 -3.812 1 90.12 56 HIS B CA 1
ATOM 1621 C C . HIS B 1 56 ? -7.727 14.617 -2.49 1 90.12 56 HIS B C 1
ATOM 1623 O O . HIS B 1 56 ? -8.078 15.359 -1.568 1 90.12 56 HIS B O 1
ATOM 1629 N N . ARG B 1 57 ? -7.684 13.281 -2.428 1 91.75 57 ARG B N 1
ATOM 1630 C CA . ARG B 1 57 ? -8.188 12.602 -1.24 1 91.75 57 ARG B CA 1
ATOM 1631 C C . ARG B 1 57 ? -7.121 11.688 -0.642 1 91.75 57 ARG B C 1
ATOM 1633 O O . ARG B 1 57 ? -6.309 11.109 -1.37 1 91.75 57 ARG B O 1
ATOM 1640 N N . LEU B 1 58 ? -7.199 11.617 0.614 1 94.19 58 LEU B N 1
ATOM 1641 C CA . LEU B 1 58 ? -6.363 10.75 1.438 1 94.19 58 LEU B CA 1
ATOM 1642 C C . LEU B 1 58 ? -7.215 9.727 2.18 1 94.19 58 LEU B C 1
ATOM 1644 O O . LEU B 1 58 ? -8.273 10.062 2.717 1 94.19 58 LEU B O 1
ATOM 1648 N N . TYR B 1 59 ? -6.789 8.469 2.18 1 94.38 59 TYR B N 1
ATOM 1649 C CA . TYR B 1 59 ? -7.441 7.41 2.945 1 94.38 59 TYR B CA 1
ATOM 1650 C C . TYR B 1 59 ? -6.426 6.621 3.76 1 94.38 59 TYR B C 1
ATOM 1652 O O . TYR B 1 59 ? -5.273 6.469 3.35 1 94.38 59 TYR B O 1
ATOM 1660 N N . TRP B 1 60 ? -6.852 6.129 4.902 1 94.5 60 TRP B N 1
ATOM 1661 C CA . TRP B 1 60 ? -5.941 5.332 5.719 1 94.5 60 TRP B CA 1
ATOM 1662 C C . TRP B 1 60 ? -6.715 4.316 6.555 1 94.5 60 TRP B C 1
ATOM 1664 O O . TRP B 1 60 ? -7.934 4.426 6.707 1 94.5 60 TRP B O 1
ATOM 1674 N N . THR B 1 61 ? -6.043 3.281 6.984 1 93.88 61 THR B N 1
ATOM 1675 C CA . THR B 1 61 ? -6.598 2.283 7.891 1 93.88 61 THR B CA 1
ATOM 1676 C C . THR B 1 61 ? -6.023 2.445 9.297 1 93.88 61 THR B C 1
ATOM 1678 O O . THR B 1 61 ? -4.832 2.711 9.453 1 93.88 61 THR B O 1
ATOM 1681 N N . GLU B 1 62 ? -6.863 2.398 10.273 1 92.25 62 GLU B N 1
ATOM 1682 C CA . GLU B 1 62 ? -6.48 2.271 11.68 1 92.25 62 GLU B CA 1
ATOM 1683 C C . GLU B 1 62 ? -6.832 0.891 12.227 1 92.25 62 GLU B C 1
ATOM 1685 O O . GLU B 1 62 ? -7.953 0.669 12.688 1 92.25 62 GLU B O 1
ATOM 1690 N N . GLY B 1 63 ? -5.898 0.044 12.195 1 90.25 63 GLY B N 1
ATOM 1691 C CA . GLY B 1 63 ? -6.145 -1.355 12.5 1 90.25 63 GLY B CA 1
ATOM 1692 C C . GLY B 1 63 ? -6.672 -1.574 13.906 1 90.25 63 GLY B C 1
ATOM 1693 O O . GLY B 1 63 ? -7.605 -2.355 14.109 1 90.25 63 GLY B O 1
ATOM 1694 N N . ASN B 1 64 ? -6.051 -0.948 14.859 1 89 64 ASN B N 1
ATOM 1695 C CA . ASN B 1 64 ? -6.402 -1.179 16.266 1 89 64 ASN B CA 1
ATOM 1696 C C . ASN B 1 64 ? -7.777 -0.601 16.594 1 89 64 ASN B C 1
ATOM 1698 O O . ASN B 1 64 ? -8.422 -1.039 17.547 1 89 64 ASN B O 1
ATOM 1702 N N . TYR B 1 65 ? -8.281 0.346 15.852 1 89.62 65 TYR B N 1
ATOM 1703 C CA . TYR B 1 65 ? -9.602 0.92 16.062 1 89.62 65 TYR B CA 1
ATOM 1704 C C . TYR B 1 65 ? -10.609 0.371 15.055 1 89.62 65 TYR B C 1
ATOM 1706 O O . TYR B 1 65 ? -11.773 0.761 15.062 1 89.62 65 TYR B O 1
ATOM 1714 N N . SER B 1 66 ? -10.172 -0.524 14.203 1 90.88 66 SER B N 1
ATOM 1715 C CA . SER B 1 66 ? -11.016 -1.106 13.172 1 90.88 66 SER B CA 1
ATOM 1716 C C . SER B 1 66 ? -11.734 -0.024 12.367 1 90.88 66 SER B C 1
ATOM 1718 O O . SER B 1 66 ? -12.961 -0.061 12.219 1 90.88 66 SER B O 1
ATOM 1720 N N . ALA B 1 67 ? -10.914 0.846 11.773 1 91 67 ALA B N 1
ATOM 1721 C CA . ALA B 1 67 ? -11.492 1.97 11.039 1 91 67 ALA B CA 1
ATOM 1722 C C . ALA B 1 67 ? -10.758 2.209 9.727 1 91 67 ALA B C 1
ATOM 1724 O O . ALA B 1 67 ? -9.531 2.078 9.664 1 91 67 ALA B O 1
ATOM 1725 N N . VAL B 1 68 ? -11.508 2.508 8.742 1 92.44 68 VAL B N 1
ATOM 1726 C CA . VAL B 1 68 ? -11.031 3.115 7.508 1 92.44 68 VAL B CA 1
ATOM 1727 C C . VAL B 1 68 ? -11.531 4.555 7.406 1 92.44 68 VAL B C 1
ATOM 1729 O O . VAL B 1 68 ? -12.727 4.809 7.523 1 92.44 68 VAL B O 1
ATOM 1732 N N . LYS B 1 69 ? -10.594 5.461 7.223 1 92.5 69 LYS B N 1
ATOM 1733 C CA . LYS B 1 69 ? -10.945 6.879 7.254 1 92.5 69 LYS B CA 1
ATOM 1734 C C . LYS B 1 69 ? -10.422 7.602 6.02 1 92.5 69 LYS B C 1
ATOM 1736 O O . LYS B 1 69 ? -9.578 7.07 5.297 1 92.5 69 LYS B O 1
ATOM 1741 N N . GLY B 1 70 ? -10.992 8.789 5.836 1 92.69 70 GLY B N 1
ATOM 1742 C CA . GLY B 1 70 ? -10.578 9.625 4.719 1 92.69 70 GLY B CA 1
ATOM 1743 C C . GLY B 1 70 ? -10.641 11.109 5.027 1 92.69 70 GLY B C 1
ATOM 1744 O O . GLY B 1 70 ? -11.281 11.523 5.996 1 92.69 70 GLY B O 1
ATOM 1745 N N . ALA B 1 71 ? -9.961 11.859 4.211 1 93.5 71 ALA B N 1
ATOM 1746 C CA . ALA B 1 71 ? -9.953 13.32 4.25 1 93.5 71 ALA B CA 1
ATOM 1747 C C . ALA B 1 71 ? -9.461 13.906 2.928 1 93.5 71 ALA B C 1
ATOM 1749 O O . ALA B 1 71 ? -8.984 13.172 2.061 1 93.5 71 ALA B O 1
ATOM 1750 N N . PHE B 1 72 ? -9.688 15.211 2.799 1 92.31 72 PHE B N 1
ATOM 1751 C CA . PHE B 1 72 ? -8.961 15.883 1.73 1 92.31 72 PHE B CA 1
ATOM 1752 C C . PHE B 1 72 ? -7.473 15.938 2.043 1 92.31 72 PHE B C 1
ATOM 1754 O O . PHE B 1 72 ? -7.074 15.891 3.209 1 92.31 72 PHE B O 1
ATOM 1761 N N . LEU B 1 73 ? -6.664 16.094 1.01 1 92.5 73 LEU B N 1
ATOM 1762 C CA . LEU B 1 73 ? -5.215 16.125 1.168 1 92.5 73 LEU B CA 1
ATOM 1763 C C . LEU B 1 73 ? -4.777 17.344 1.962 1 92.5 73 LEU B C 1
ATOM 1765 O O . LEU B 1 73 ? -3.645 17.406 2.443 1 92.5 73 LEU B O 1
ATOM 1769 N N . ASN B 1 74 ? -5.641 18.344 2.152 1 90.12 74 ASN B N 1
ATOM 1770 C CA . ASN B 1 74 ? -5.312 19.484 2.994 1 90.12 74 ASN B CA 1
ATOM 1771 C C . ASN B 1 74 ? -5.727 19.266 4.445 1 90.12 74 ASN B C 1
ATOM 1773 O O . ASN B 1 74 ? -5.621 20.156 5.277 1 90.12 74 ASN B O 1
ATOM 1777 N N . GLY B 1 75 ? -6.285 18.078 4.684 1 91.62 75 GLY B N 1
ATOM 1778 C CA . GLY B 1 75 ? -6.594 17.672 6.043 1 91.62 75 GLY B CA 1
ATOM 1779 C C . GLY B 1 75 ? -8.016 18 6.457 1 91.62 75 GLY B C 1
ATOM 1780 O O . GLY B 1 75 ? -8.43 17.688 7.578 1 91.62 75 GLY B O 1
ATOM 1781 N N . THR B 1 76 ? -8.758 18.562 5.598 1 91.06 76 THR B N 1
ATOM 1782 C CA . THR B 1 76 ? -10.125 18.922 5.945 1 91.06 76 THR B CA 1
ATOM 1783 C C . THR B 1 76 ? -11.102 17.844 5.516 1 91.06 76 THR B C 1
ATOM 1785 O O . THR B 1 76 ? -10.719 16.891 4.832 1 91.06 76 THR B O 1
ATOM 1788 N N . ASN B 1 77 ? -12.336 17.828 6.051 1 88.69 77 ASN B N 1
ATOM 1789 C CA . ASN B 1 77 ? -13.438 16.938 5.711 1 88.69 77 ASN B CA 1
ATOM 1790 C C . ASN B 1 77 ? -13.109 15.492 6.051 1 88.69 77 ASN B C 1
ATOM 1792 O O . ASN B 1 77 ? -13.258 14.602 5.211 1 88.69 77 ASN B O 1
ATOM 1796 N N . GLU B 1 78 ? -12.586 15.359 7.223 1 87.94 78 GLU B N 1
ATOM 1797 C CA . GLU B 1 78 ? -12.336 13.992 7.684 1 87.94 78 GLU B CA 1
ATOM 1798 C C . GLU B 1 78 ? -13.633 13.211 7.828 1 87.94 78 GLU B C 1
ATOM 1800 O O . GLU B 1 78 ? -14.633 13.742 8.32 1 87.94 78 GLU B O 1
ATOM 1805 N N . PHE B 1 79 ? -13.648 12 7.426 1 84.44 79 PHE B N 1
ATOM 1806 C CA . PHE B 1 79 ? -14.82 11.141 7.578 1 84.44 79 PHE B CA 1
ATOM 1807 C C . PHE B 1 79 ? -14.406 9.688 7.785 1 84.44 79 PHE B C 1
ATOM 1809 O O . PHE B 1 79 ? -13.281 9.312 7.469 1 84.44 79 PHE B O 1
ATOM 1816 N N . VAL B 1 80 ? -15.312 8.938 8.367 1 81.56 80 VAL B N 1
ATOM 1817 C CA . VAL B 1 80 ? -15.125 7.508 8.562 1 81.56 80 VAL B CA 1
ATOM 1818 C C . VAL B 1 80 ? -15.891 6.734 7.492 1 81.56 80 VAL B C 1
ATOM 1820 O O . VAL B 1 80 ? -17.047 7.031 7.215 1 81.56 80 VAL B O 1
ATOM 1823 N N . ILE B 1 81 ? -15.094 5.887 6.859 1 78 81 ILE B N 1
ATOM 1824 C CA . ILE B 1 81 ? -15.711 5.051 5.832 1 78 81 ILE B CA 1
ATOM 1825 C C . ILE B 1 81 ? -16.125 3.709 6.434 1 78 81 ILE B C 1
ATOM 1827 O O . ILE B 1 81 ? -15.312 3.043 7.09 1 78 81 ILE B O 1
ATOM 1831 N N . GLY B 1 82 ? -17.266 3.314 6.082 1 67.19 82 GLY B N 1
ATOM 1832 C CA . GLY B 1 82 ? -17.734 2.043 6.613 1 67.19 82 GLY B CA 1
ATOM 1833 C C . GLY B 1 82 ? -17.938 2.064 8.117 1 67.19 82 GLY B C 1
ATOM 1834 O O . GLY B 1 82 ? -17.562 1.114 8.812 1 67.19 82 GLY B O 1
ATOM 1835 N N . GLN B 1 83 ? -18.422 3.064 8.719 1 61.41 83 GLN B N 1
ATOM 1836 C CA . GLN B 1 83 ? -18.578 3.451 10.117 1 61.41 83 GLN B CA 1
ATOM 1837 C C . GLN B 1 83 ? -18.938 2.248 10.984 1 61.41 83 GLN B C 1
ATOM 1839 O O . GLN B 1 83 ? -18.688 2.242 12.188 1 61.41 83 GLN B O 1
ATOM 1844 N N . ALA B 1 84 ? -19.391 1.189 10.328 1 55.56 84 ALA B N 1
ATOM 1845 C CA . ALA B 1 84 ? -19.578 0.169 11.359 1 55.56 84 ALA B CA 1
ATOM 1846 C C . ALA B 1 84 ? -18.328 -0.687 11.516 1 55.56 84 ALA B C 1
ATOM 1848 O O . ALA B 1 84 ? -17.797 -1.227 10.539 1 55.56 84 ALA B O 1
ATOM 1849 N N . SER B 1 85 ? -17.469 -0.303 12.688 1 57.78 85 SER B N 1
ATOM 1850 C CA . SER B 1 85 ? -16.266 -1.027 13.094 1 57.78 85 SER B CA 1
ATOM 1851 C C . SER B 1 85 ? -16.375 -2.512 12.758 1 57.78 85 SER B C 1
ATOM 1853 O O . SER B 1 85 ? -15.367 -3.16 12.461 1 57.78 85 SER B O 1
ATOM 1855 N N . LEU B 1 86 ? -17.625 -2.816 12.656 1 68.75 86 LEU B N 1
ATOM 1856 C CA . LEU B 1 86 ? -17.828 -4.258 12.539 1 68.75 86 LEU B CA 1
ATOM 1857 C C . LEU B 1 86 ? -17.734 -4.699 11.078 1 68.75 86 LEU B C 1
ATOM 1859 O O . LEU B 1 86 ? -17.578 -5.887 10.797 1 68.75 86 LEU B O 1
ATOM 1863 N N . ARG B 1 87 ? -17.578 -3.666 10.32 1 81.19 87 ARG B N 1
ATOM 1864 C CA . ARG B 1 87 ? -17.672 -4.105 8.93 1 81.19 87 ARG B CA 1
ATOM 1865 C C . ARG B 1 87 ? -16.297 -4.379 8.344 1 81.19 87 ARG B C 1
ATOM 1867 O O . ARG B 1 87 ? -16.172 -5.082 7.34 1 81.19 87 ARG B O 1
ATOM 1874 N N . ILE B 1 88 ? -15.273 -3.805 9 1 88.12 88 ILE B N 1
ATOM 1875 C CA . ILE B 1 88 ? -13.914 -4.094 8.555 1 88.12 88 ILE B CA 1
ATOM 1876 C C . ILE B 1 88 ? -12.992 -4.242 9.766 1 88.12 88 ILE B C 1
ATOM 1878 O O . ILE B 1 88 ? -12.211 -3.34 10.07 1 88.12 88 ILE B O 1
ATOM 1882 N N . PRO B 1 89 ? -13.117 -5.375 10.359 1 90.81 89 PRO B N 1
ATOM 1883 C CA . PRO B 1 89 ? -12.328 -5.539 11.578 1 90.81 89 PRO B CA 1
ATOM 1884 C C . PRO B 1 89 ? -10.828 -5.652 11.297 1 90.81 89 PRO B C 1
ATOM 1886 O O . PRO B 1 89 ? -10.406 -6.504 10.508 1 90.81 89 PRO B O 1
ATOM 1889 N N . GLN B 1 90 ? -10.086 -4.738 11.945 1 90.94 90 GLN B N 1
ATOM 1890 C CA . GLN B 1 90 ? -8.625 -4.695 11.922 1 90.94 90 GLN B CA 1
ATOM 1891 C C . GLN B 1 90 ? -8.109 -4.562 10.492 1 90.94 90 GLN B C 1
ATOM 1893 O O . GLN B 1 90 ? -7.289 -5.367 10.039 1 90.94 90 GLN B O 1
ATOM 1898 N N . PRO B 1 91 ? -8.5 -3.486 9.812 1 91.81 91 PRO B N 1
ATOM 1899 C CA . PRO B 1 91 ? -7.969 -3.268 8.469 1 91.81 91 PRO B CA 1
ATOM 1900 C C . PRO B 1 91 ? -6.469 -2.977 8.469 1 91.81 91 PRO B C 1
ATOM 1902 O O . PRO B 1 91 ? -5.949 -2.412 9.43 1 91.81 91 PRO B O 1
ATOM 1905 N N . HIS B 1 92 ? -5.789 -3.371 7.402 1 91.56 92 HIS B N 1
ATOM 1906 C CA . HIS B 1 92 ? -4.344 -3.215 7.305 1 91.56 92 HIS B CA 1
ATOM 1907 C C . HIS B 1 92 ? -3.951 -2.541 5.992 1 91.56 92 HIS B C 1
ATOM 1909 O O . HIS B 1 92 ? -3.926 -1.311 5.906 1 91.56 92 HIS B O 1
ATOM 1915 N N . ALA B 1 93 ? -3.822 -3.322 4.902 1 93.38 93 ALA B N 1
ATOM 1916 C CA . ALA B 1 93 ? -3.434 -2.785 3.6 1 93.38 93 ALA B CA 1
ATOM 1917 C C . ALA B 1 93 ? -4.609 -2.09 2.92 1 93.38 93 ALA B C 1
ATOM 1919 O O . ALA B 1 93 ? -5.762 -2.494 3.092 1 93.38 93 ALA B O 1
ATOM 1920 N N . ILE B 1 94 ? -4.348 -1.062 2.15 1 94.81 94 ILE B N 1
ATOM 1921 C CA . ILE B 1 94 ? -5.371 -0.311 1.431 1 94.81 94 ILE B CA 1
ATOM 1922 C C . ILE B 1 94 ? -4.809 0.187 0.102 1 94.81 94 ILE B C 1
ATOM 1924 O O . ILE B 1 94 ? -3.627 0.529 0.01 1 94.81 94 ILE B O 1
ATOM 1928 N N . SER B 1 95 ? -5.613 0.191 -0.907 1 95.44 95 SER B N 1
ATOM 1929 C CA . SER B 1 95 ? -5.316 0.708 -2.238 1 95.44 95 SER B CA 1
ATOM 1930 C C . SER B 1 95 ? -6.539 1.381 -2.854 1 95.44 95 SER B C 1
ATOM 1932 O O . SER B 1 95 ? -7.676 1.098 -2.461 1 95.44 95 SER B O 1
ATOM 1934 N N . ILE B 1 96 ? -6.309 2.266 -3.727 1 93.81 96 ILE B N 1
ATOM 1935 C CA . ILE B 1 96 ? -7.418 2.973 -4.359 1 93.81 96 ILE B CA 1
ATOM 1936 C C . ILE B 1 96 ? -7.262 2.918 -5.879 1 93.81 96 ILE B C 1
ATOM 1938 O O . ILE B 1 96 ? -6.152 3.043 -6.398 1 93.81 96 ILE B O 1
ATOM 1942 N N . LEU B 1 97 ? -8.336 2.682 -6.527 1 91.19 97 LEU B N 1
ATOM 1943 C CA . LEU B 1 97 ? -8.414 2.695 -7.984 1 91.19 97 LEU B CA 1
ATOM 1944 C C . LEU B 1 97 ? -9.797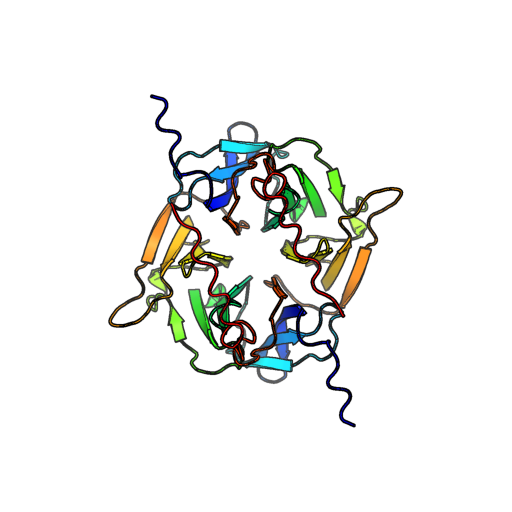 3.15 -8.445 1 91.19 97 LEU B C 1
ATOM 1946 O O . LEU B 1 97 ? -10.805 2.553 -8.07 1 91.19 97 LEU B O 1
ATOM 1950 N N . ASP B 1 98 ? -9.906 4.184 -9.273 1 85.88 98 ASP B N 1
ATOM 1951 C CA . ASP B 1 98 ? -11.133 4.688 -9.883 1 85.88 98 ASP B CA 1
ATOM 1952 C C . ASP B 1 98 ? -12.234 4.859 -8.836 1 85.88 98 ASP B C 1
ATOM 1954 O O . ASP B 1 98 ? -13.344 4.348 -9 1 85.88 98 ASP B O 1
ATOM 1958 N N . LYS B 1 99 ? -11.961 5.457 -7.746 1 87.06 99 LYS B N 1
ATOM 1959 C CA . LYS B 1 99 ? -12.891 5.855 -6.691 1 87.06 99 LYS B CA 1
ATOM 1960 C C . LYS B 1 99 ? -13.398 4.641 -5.918 1 87.06 99 LYS B C 1
ATOM 1962 O O . LYS B 1 99 ? -14.484 4.676 -5.336 1 87.06 99 LYS B O 1
ATOM 1967 N N . GLN B 1 100 ? -12.633 3.568 -6.059 1 90.62 100 GLN B N 1
ATOM 1968 C CA . GLN B 1 100 ? -12.898 2.387 -5.242 1 90.62 100 GLN B CA 1
ATOM 1969 C C . GLN B 1 100 ? -11.703 2.061 -4.348 1 90.62 100 GLN B C 1
ATOM 1971 O O . GLN B 1 100 ? -10.57 1.982 -4.816 1 90.62 100 GLN B O 1
ATOM 1976 N N . LEU B 1 101 ? -12.031 1.894 -3.121 1 92.69 101 LEU B N 1
ATOM 1977 C CA . LEU B 1 101 ? -11.023 1.441 -2.172 1 92.69 101 LEU B CA 1
ATOM 1978 C C . LEU B 1 101 ? -11.031 -0.078 -2.047 1 92.69 101 LEU B C 1
ATOM 1980 O O . LEU B 1 101 ? -12.102 -0.695 -2.025 1 92.69 101 LEU B O 1
ATOM 1984 N N . PHE B 1 102 ? -9.922 -0.624 -1.952 1 92.38 102 PHE B N 1
ATOM 1985 C CA . PHE B 1 102 ? -9.711 -2.029 -1.631 1 92.38 102 PHE B CA 1
ATOM 1986 C C . PHE B 1 102 ? -8.867 -2.178 -0.372 1 92.38 102 PHE B C 1
ATOM 1988 O O . PHE B 1 102 ? -7.777 -1.602 -0.277 1 92.38 102 PHE B O 1
ATOM 1995 N N . CYS B 1 103 ? -9.344 -2.918 0.578 1 92.56 103 CYS B N 1
ATOM 1996 C CA . CYS B 1 103 ? -8.547 -3.127 1.784 1 92.56 103 CYS B CA 1
ATOM 1997 C C . CYS B 1 103 ? -8.805 -4.512 2.369 1 92.56 103 CYS B C 1
ATOM 1999 O O . CYS B 1 103 ? -9.836 -5.125 2.098 1 92.56 103 CYS B O 1
ATOM 2001 N N . ASN B 1 104 ? -7.867 -4.973 3.072 1 91.06 104 ASN B N 1
ATOM 2002 C CA . ASN B 1 104 ? -8.078 -6.246 3.75 1 91.06 104 ASN B CA 1
ATOM 2003 C C . ASN B 1 104 ? -8.531 -6.047 5.191 1 91.06 104 ASN B C 1
ATOM 2005 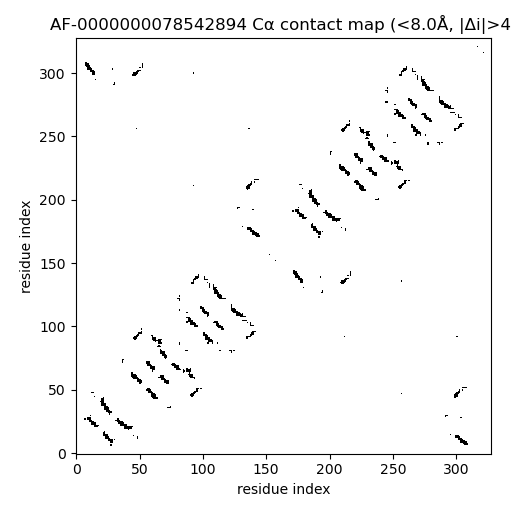O O . ASN B 1 104 ? -8.375 -4.961 5.754 1 91.06 104 ASN B O 1
ATOM 2009 N N . SER B 1 105 ? -9.211 -7.027 5.672 1 90.31 105 SER B N 1
ATOM 2010 C CA . SER B 1 105 ? -9.594 -7.172 7.07 1 90.31 105 SER B CA 1
ATOM 2011 C C . SER B 1 105 ? -8.922 -8.383 7.707 1 90.31 105 SER B C 1
ATO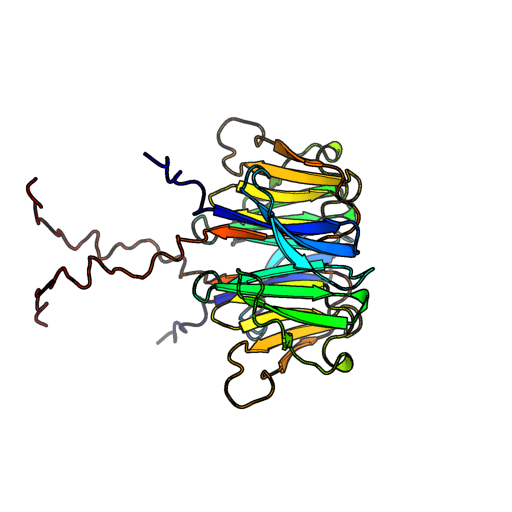M 2013 O O . SER B 1 105 ? -9.242 -9.523 7.367 1 90.31 105 SER B O 1
ATOM 2015 N N . LEU B 1 106 ? -8.047 -8.109 8.602 1 87.06 106 LEU B N 1
ATOM 2016 C CA . LEU B 1 106 ? -7.293 -9.195 9.219 1 87.06 106 LEU B CA 1
ATOM 2017 C C . LEU B 1 106 ? -8.203 -10.07 10.07 1 87.06 106 LEU B C 1
ATOM 2019 O O . LEU B 1 106 ? -8.203 -11.297 9.922 1 87.06 106 LEU B O 1
ATOM 2023 N N . ALA B 1 107 ? -8.938 -9.438 10.914 1 87.88 107 ALA B N 1
ATOM 2024 C CA . ALA B 1 107 ? -9.797 -10.203 11.812 1 87.88 107 ALA B CA 1
ATOM 2025 C C . ALA B 1 107 ? -10.992 -10.781 11.062 1 87.88 107 ALA B C 1
ATOM 2027 O O . ALA B 1 107 ? -11.531 -11.828 11.445 1 87.88 107 ALA B O 1
ATOM 2028 N N . GLY B 1 108 ? -11.469 -10.094 10.039 1 88.06 108 GLY B N 1
ATOM 2029 C CA . GLY B 1 108 ? -12.578 -10.578 9.227 1 88.06 108 GLY B CA 1
ATOM 2030 C C . GLY B 1 108 ? -12.148 -11.578 8.172 1 88.06 108 GLY B C 1
ATOM 2031 O O . GLY B 1 108 ? -12.992 -12.219 7.531 1 88.06 108 GLY B O 1
ATOM 2032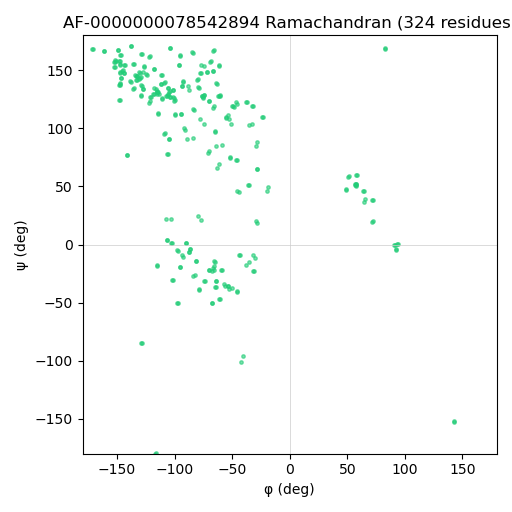 N N . ARG B 1 109 ? -10.859 -11.672 7.91 1 88.88 109 ARG B N 1
ATOM 2033 C CA . ARG B 1 109 ? -10.281 -12.594 6.938 1 88.88 109 ARG B CA 1
ATOM 2034 C C . ARG B 1 109 ? -10.883 -12.383 5.555 1 88.88 109 ARG B C 1
ATOM 2036 O O . ARG B 1 109 ? -11.336 -13.336 4.914 1 88.88 109 ARG B O 1
ATOM 2043 N N . ALA B 1 110 ? -10.859 -11.102 5.121 1 89.19 110 ALA B N 1
ATOM 2044 C CA . ALA B 1 110 ? -11.523 -10.766 3.867 1 89.19 110 ALA B CA 1
ATOM 2045 C C . ALA B 1 110 ? -10.859 -9.562 3.203 1 89.19 110 ALA B C 1
ATOM 2047 O O . ALA B 1 110 ? -10.109 -8.82 3.848 1 89.19 110 ALA B O 1
ATOM 2048 N N . ILE B 1 111 ? -11.047 -9.461 1.934 1 90 111 ILE B N 1
ATOM 2049 C CA . ILE B 1 111 ? -10.781 -8.234 1.197 1 90 111 ILE B CA 1
ATOM 2050 C C . ILE B 1 111 ? -12.094 -7.504 0.919 1 90 111 ILE B C 1
ATOM 2052 O O . ILE B 1 111 ? -13.07 -8.109 0.471 1 90 111 ILE B O 1
ATOM 2056 N N . MET B 1 112 ? -12.008 -6.234 1.201 1 89.94 112 MET B N 1
ATOM 2057 C CA . MET B 1 112 ? -13.195 -5.391 1.081 1 89.94 112 MET B CA 1
ATOM 2058 C C . MET B 1 112 ? -13.047 -4.402 -0.071 1 89.94 112 MET B C 1
ATOM 2060 O O . MET B 1 112 ? -11.938 -3.945 -0.363 1 89.94 112 MET B O 1
ATOM 2064 N N . ARG B 1 113 ? -14.203 -4.156 -0.667 1 90 113 ARG B N 1
ATOM 2065 C CA . ARG B 1 113 ? -14.312 -3.045 -1.606 1 90 113 ARG B CA 1
ATOM 2066 C C . ARG B 1 113 ? -15.273 -1.979 -1.08 1 90 113 ARG B C 1
ATOM 2068 O O . ARG B 1 113 ? -16.359 -2.297 -0.599 1 90 113 ARG B O 1
ATOM 2075 N N . ILE B 1 114 ? -14.766 -0.739 -1.161 1 89 114 ILE B N 1
ATOM 2076 C CA . ILE B 1 114 ? -15.547 0.385 -0.654 1 89 114 ILE B CA 1
ATOM 2077 C C . ILE B 1 114 ? -15.617 1.48 -1.715 1 89 114 ILE B C 1
ATOM 2079 O O . ILE B 1 114 ? -14.594 1.926 -2.23 1 89 114 ILE B O 1
ATOM 2083 N N . SER B 1 115 ? -16.812 1.938 -2.014 1 86.75 115 SER B N 1
ATOM 2084 C CA . SER B 1 115 ? -16.969 3.084 -2.904 1 86.75 115 SER B CA 1
ATOM 2085 C C . SER B 1 115 ? -16.703 4.395 -2.168 1 86.75 115 SER B C 1
ATOM 2087 O O . SER B 1 115 ? -17.156 4.574 -1.033 1 86.75 115 SER B O 1
ATOM 2089 N N . THR B 1 116 ? -15.969 5.254 -2.76 1 84.06 116 THR B N 1
ATOM 2090 C CA . THR B 1 116 ? -15.656 6.523 -2.115 1 84.06 116 THR B CA 1
ATOM 2091 C C . THR B 1 116 ? -16.656 7.602 -2.533 1 84.06 116 THR B C 1
ATOM 2093 O O . THR B 1 116 ? -16.609 8.727 -2.029 1 84.06 116 THR B O 1
ATOM 2096 N N . ASN B 1 117 ? -17.531 7.34 -3.531 1 73.81 117 ASN B N 1
ATOM 2097 C CA . ASN B 1 117 ? -18.562 8.289 -3.93 1 73.81 117 ASN B CA 1
ATOM 2098 C C . ASN B 1 117 ? -19.656 8.406 -2.875 1 73.81 117 ASN B C 1
ATOM 2100 O O . ASN B 1 117 ? -20.328 7.418 -2.562 1 73.81 117 ASN B O 1
ATOM 2104 N N . HIS B 1 118 ? -19.438 9.164 -1.763 1 60 118 HIS B N 1
ATOM 2105 C CA . HIS B 1 118 ? -20.438 9.234 -0.694 1 60 118 HIS B CA 1
ATOM 2106 C C . HIS B 1 118 ? -21.594 10.148 -1.077 1 60 118 HIS B C 1
ATOM 2108 O O . HIS B 1 118 ? -22.266 10.695 -0.204 1 60 118 HIS B O 1
ATOM 2114 N N . THR B 1 119 ? -21.938 10.484 -2.215 1 51.34 119 THR B N 1
ATOM 2115 C CA . THR B 1 119 ? -23.031 11.445 -2.309 1 51.34 119 THR B CA 1
ATOM 2116 C C . THR B 1 119 ? -24.109 11.133 -1.285 1 51.34 119 THR B C 1
ATOM 2118 O O . THR B 1 119 ? -24.516 12 -0.515 1 51.34 119 THR B O 1
ATOM 2121 N N . ASN B 1 120 ? -25.141 10.461 -1.542 1 46.88 120 ASN B N 1
ATOM 2122 C CA . ASN B 1 120 ? -26.422 10.43 -0.833 1 46.88 120 ASN B CA 1
ATOM 2123 C C . ASN B 1 120 ? -26.594 9.133 -0.054 1 46.88 120 ASN B C 1
ATOM 2125 O O . ASN B 1 120 ? -27.656 8.875 0.5 1 46.88 120 ASN B O 1
ATOM 2129 N N . GLY B 1 121 ? -25.359 8.422 0.261 1 51.5 121 GLY B N 1
ATOM 2130 C CA . GLY B 1 121 ? -25.641 7.215 1.01 1 51.5 121 GLY B CA 1
ATOM 2131 C C . GLY B 1 121 ? -24.391 6.523 1.538 1 51.5 121 GLY B C 1
ATOM 2132 O O . GLY B 1 121 ? -23.297 7.074 1.459 1 51.5 121 GLY B O 1
ATOM 2133 N N . SER B 1 122 ? -24.562 5.574 2.418 1 55.59 122 SER B N 1
ATOM 2134 C CA . SER B 1 122 ? -23.516 4.746 3.012 1 55.59 122 SER B CA 1
ATOM 2135 C C . SER B 1 122 ? -22.594 4.176 1.941 1 55.59 122 SER B C 1
ATOM 2137 O O . SER B 1 122 ? -23.047 3.752 0.878 1 55.59 122 SER B O 1
ATOM 2139 N N . PRO B 1 123 ? -21.281 4.531 2.031 1 58.94 123 PRO B N 1
ATOM 2140 C CA . PRO B 1 123 ? -20.422 3.873 1.036 1 58.94 123 PRO B CA 1
ATOM 2141 C C . PRO B 1 123 ? -20.828 2.42 0.789 1 58.94 123 PRO B C 1
ATOM 2143 O O . PRO B 1 123 ? -21.234 1.721 1.72 1 58.94 123 PRO B O 1
ATOM 2146 N N . SER B 1 124 ? -21.141 2.082 -0.5 1 72.62 124 SER B N 1
ATOM 2147 C CA . SER B 1 124 ? -21.312 0.668 -0.814 1 72.62 124 SER B CA 1
ATOM 2148 C C . SER B 1 124 ? -20.078 -0.14 -0.427 1 72.62 124 SER B C 1
ATOM 2150 O O . SER B 1 124 ? -18.953 0.252 -0.736 1 72.62 124 SER B O 1
ATOM 2152 N N . LEU B 1 125 ? -20.219 -0.91 0.562 1 79.06 125 LEU B N 1
ATOM 2153 C CA . LEU B 1 125 ? -19.203 -1.817 1.103 1 79.06 125 LEU B CA 1
ATOM 2154 C C . LEU B 1 125 ? -19.547 -3.268 0.773 1 79.06 125 LEU B C 1
ATOM 2156 O O . LEU B 1 125 ? -20.703 -3.686 0.917 1 79.06 125 LEU B O 1
ATOM 2160 N N . GLY B 1 126 ? -18.594 -3.971 0.193 1 84.62 126 GLY B N 1
ATOM 2161 C CA . GLY B 1 126 ? -18.812 -5.379 -0.093 1 84.62 126 GLY B CA 1
ATOM 2162 C C . GLY B 1 126 ? -17.547 -6.219 0.081 1 84.62 126 GLY B C 1
ATOM 2163 O O . GLY B 1 126 ? -16.438 -5.719 -0.078 1 84.62 126 GLY B O 1
ATOM 2164 N N . VAL B 1 127 ? -17.734 -7.453 0.485 1 84.31 127 VAL B N 1
ATOM 2165 C CA . VAL B 1 127 ? -16.672 -8.445 0.515 1 84.31 127 VAL B CA 1
ATOM 2166 C C . VAL B 1 127 ? -16.391 -8.953 -0.898 1 84.31 127 VAL B C 1
ATOM 2168 O O . VAL B 1 127 ? -17.312 -9.391 -1.594 1 84.31 127 VAL B O 1
ATOM 2171 N N . ILE B 1 128 ? -15.188 -8.914 -1.292 1 85.25 128 ILE B N 1
ATOM 2172 C CA . ILE B 1 128 ? -14.906 -9.367 -2.652 1 85.25 128 ILE B CA 1
ATOM 2173 C C . ILE B 1 128 ? -14.023 -10.609 -2.615 1 85.25 128 ILE B C 1
ATOM 2175 O O . ILE B 1 128 ? -13.875 -11.305 -3.625 1 85.25 128 ILE B O 1
ATOM 2179 N N . ASP B 1 129 ? -13.406 -10.852 -1.558 1 83.56 129 ASP B N 1
ATOM 2180 C CA . ASP B 1 129 ? -12.602 -12.055 -1.334 1 83.56 129 ASP B CA 1
ATOM 2181 C C . ASP B 1 129 ? -12.641 -12.469 0.134 1 83.56 129 ASP B C 1
ATOM 2183 O O . ASP B 1 129 ? -12.555 -11.633 1.029 1 83.56 129 ASP B O 1
ATOM 2187 N N . SER B 1 130 ? -12.781 -13.789 0.307 1 83 130 SER B N 1
ATOM 2188 C CA . SER B 1 130 ? -12.875 -14.32 1.664 1 83 130 SER B CA 1
ATOM 2189 C C . SER B 1 130 ? -11.789 -15.344 1.935 1 83 130 SER B C 1
ATOM 2191 O O . SER B 1 130 ? -11.102 -15.789 1.01 1 83 130 SER B O 1
ATOM 2193 N N . SER B 1 131 ? -11.555 -15.586 3.152 1 78.44 131 SER B N 1
ATOM 2194 C CA . SER B 1 131 ? -10.664 -16.641 3.627 1 78.44 131 SER B CA 1
ATOM 2195 C C . SER B 1 131 ? -9.203 -16.281 3.361 1 78.44 131 SER B C 1
ATOM 2197 O O . SER B 1 131 ? -8.438 -17.109 2.852 1 78.44 131 SER B O 1
ATOM 2199 N N . ILE B 1 132 ? -9.008 -15.008 3.562 1 74.62 132 ILE B N 1
ATOM 2200 C CA . ILE B 1 132 ? -7.625 -14.555 3.494 1 74.62 132 ILE B CA 1
ATOM 2201 C C . ILE B 1 132 ? -6.973 -14.688 4.871 1 74.62 132 ILE B C 1
ATOM 2203 O O . ILE B 1 132 ? -7.609 -14.422 5.895 1 74.62 132 ILE B O 1
ATOM 2207 N N . TYR B 1 133 ? -5.789 -15.18 4.824 1 71.44 133 TYR B N 1
ATOM 2208 C CA . TYR B 1 133 ? -5.129 -15.398 6.105 1 71.44 133 TYR B CA 1
ATOM 2209 C C . TYR B 1 133 ? -3.904 -14.5 6.246 1 71.44 133 TYR B C 1
ATOM 2211 O O . TYR B 1 133 ? -3.121 -14.352 5.305 1 71.44 133 TYR B O 1
ATOM 2219 N N . GLY B 1 134 ? -3.932 -13.789 7.508 1 66.25 134 GLY B N 1
ATOM 2220 C CA . GLY B 1 134 ? -2.758 -13.031 7.914 1 66.25 134 GLY B CA 1
ATOM 2221 C C . GLY B 1 134 ? -2.695 -11.656 7.285 1 66.25 134 GLY B C 1
ATOM 2222 O O . GLY B 1 134 ? -3.584 -11.273 6.52 1 66.25 134 GLY B O 1
ATOM 2223 N N . PRO B 1 135 ? -1.751 -10.812 7.82 1 63.56 135 PRO B N 1
ATOM 2224 C CA . PRO B 1 135 ? -1.507 -9.516 7.18 1 63.56 135 PRO B CA 1
ATOM 2225 C C . PRO B 1 135 ? -0.914 -9.656 5.777 1 63.56 135 PRO B C 1
ATOM 2227 O O . PRO B 1 135 ? 0.051 -10.398 5.582 1 63.56 135 PRO B O 1
ATOM 2230 N N . ILE B 1 136 ? -1.654 -9.148 4.895 1 80.38 136 ILE B N 1
ATOM 2231 C CA . ILE B 1 136 ? -1.188 -9.281 3.518 1 80.38 136 ILE B CA 1
ATOM 2232 C C . ILE B 1 136 ? -1.212 -7.918 2.83 1 80.38 136 ILE B C 1
ATOM 2234 O O . ILE B 1 136 ? -2.004 -7.043 3.193 1 80.38 136 ILE B O 1
ATOM 2238 N N . GLY B 1 137 ? -0.249 -7.727 2.004 1 89.5 137 GLY B N 1
ATOM 2239 C CA . GLY B 1 137 ? -0.291 -6.578 1.113 1 89.5 137 GLY B CA 1
ATOM 2240 C C . GLY B 1 137 ? -1.278 -6.742 -0.027 1 89.5 137 GLY B C 1
ATOM 2241 O O . GLY B 1 137 ? -1.646 -7.867 -0.379 1 89.5 137 GLY B O 1
ATOM 2242 N N . LEU B 1 138 ? -1.775 -5.645 -0.548 1 92.44 138 LEU B N 1
ATOM 2243 C CA . LEU B 1 138 ? -2.615 -5.668 -1.74 1 92.44 138 LEU B CA 1
ATOM 2244 C C . LEU B 1 138 ? -2.488 -4.367 -2.523 1 92.44 138 LEU B C 1
ATOM 2246 O O . LEU B 1 138 ? -2.164 -3.322 -1.951 1 92.44 138 LEU B O 1
ATOM 2250 N N . VAL B 1 139 ? -2.719 -4.469 -3.828 1 94.69 139 VAL B N 1
ATOM 2251 C CA . VAL B 1 139 ? -2.742 -3.264 -4.652 1 94.69 139 VAL B CA 1
ATOM 2252 C C . VAL B 1 139 ? -3.732 -3.441 -5.801 1 94.69 139 VAL B C 1
ATOM 2254 O O . VAL B 1 139 ? -3.867 -4.539 -6.348 1 94.69 139 VAL B O 1
ATOM 2257 N N . ALA B 1 140 ? -4.48 -2.455 -6.094 1 93.69 140 ALA B N 1
ATOM 2258 C CA . ALA B 1 140 ? -5.32 -2.355 -7.285 1 93.69 140 ALA B CA 1
ATOM 2259 C C . ALA B 1 140 ? -4.703 -1.413 -8.312 1 93.69 140 ALA B C 1
ATOM 2261 O O . ALA B 1 140 ? -4.285 -0.302 -7.977 1 93.69 140 ALA B O 1
ATOM 2262 N N . VAL B 1 141 ? -4.656 -1.882 -9.57 1 91.56 141 VAL B N 1
ATOM 2263 C CA . VAL B 1 141 ? -3.936 -1.09 -10.562 1 91.56 141 VAL B CA 1
ATOM 2264 C C . VAL B 1 141 ? -4.59 -1.255 -11.93 1 91.56 141 VAL B C 1
ATOM 2266 O O . VAL B 1 141 ? -5.246 -2.266 -12.195 1 91.56 141 VAL B O 1
ATOM 2269 N N . SER B 1 142 ? -4.531 -0.19 -12.727 1 86.62 142 SER B N 1
ATOM 2270 C CA . SER B 1 142 ? -4.895 -0.284 -14.133 1 86.62 142 SER B CA 1
ATOM 2271 C C . SER B 1 142 ? -3.729 -0.798 -14.969 1 86.62 142 SER B C 1
ATOM 2273 O O . SER B 1 142 ? -2.639 -0.222 -14.953 1 86.62 142 SER B O 1
ATOM 2275 N N . LEU B 1 143 ? -3.945 -1.996 -15.57 1 80.56 143 LEU B N 1
ATOM 2276 C CA . LEU B 1 143 ? -2.908 -2.568 -16.422 1 80.56 143 LEU B CA 1
ATOM 2277 C C . LEU B 1 143 ? -3.279 -2.441 -17.891 1 80.56 143 LEU B C 1
ATOM 2279 O O . LEU B 1 143 ? -4.391 -2.805 -18.281 1 80.56 143 LEU B O 1
ATOM 2283 N N . HIS B 1 144 ? -3.133 -1.274 -18.5 1 57.84 144 HIS B N 1
ATOM 2284 C CA . HIS B 1 144 ? -3.443 -1.146 -19.922 1 57.84 144 HIS B CA 1
ATOM 2285 C C . HIS B 1 144 ? -2.842 -2.295 -20.719 1 57.84 144 HIS B C 1
ATOM 2287 O O . HIS B 1 144 ? -1.775 -2.809 -20.375 1 57.84 144 HIS B O 1
ATOM 2293 N N . ALA B 1 145 ? -3.713 -2.953 -21.328 1 49.09 145 ALA B N 1
ATOM 2294 C CA . ALA B 1 145 ? -3.273 -4.027 -22.219 1 49.09 145 ALA B CA 1
ATOM 2295 C C . ALA B 1 145 ? -1.839 -3.803 -22.688 1 49.09 145 ALA B C 1
ATOM 2297 O O . ALA B 1 145 ? -1.43 -2.662 -22.922 1 49.09 145 ALA B O 1
ATOM 2298 N N . LEU B 1 146 ? -0.99 -4.68 -22.141 1 44.06 146 LEU B N 1
ATOM 2299 C CA . LEU B 1 146 ? 0.287 -4.836 -22.828 1 44.06 146 LEU B CA 1
ATOM 2300 C C . LEU B 1 146 ? 0.142 -4.543 -24.312 1 44.06 146 LEU B C 1
ATOM 2302 O O . LEU B 1 146 ? 0.13 -5.461 -25.141 1 44.06 146 LEU B O 1
ATOM 2306 N N . VAL B 1 147 ? -0.88 -3.889 -24.672 1 37.56 147 VAL B N 1
ATOM 2307 C CA . VAL B 1 147 ? -0.957 -3.715 -26.109 1 37.56 147 VAL B CA 1
ATOM 2308 C C . VAL B 1 147 ? 0.34 -3.092 -26.625 1 37.56 147 VAL B C 1
ATOM 2310 O O . VAL B 1 147 ? 0.82 -2.1 -26.078 1 37.56 147 VAL B O 1
ATOM 2313 N N . PRO B 1 148 ? 0.996 -3.859 -27.312 1 36.38 148 PRO B N 1
ATOM 2314 C CA . PRO B 1 148 ? 2.059 -3.197 -28.062 1 36.38 148 PRO B CA 1
ATOM 2315 C C . PRO B 1 148 ? 1.666 -1.796 -28.531 1 36.38 148 PRO B C 1
ATOM 2317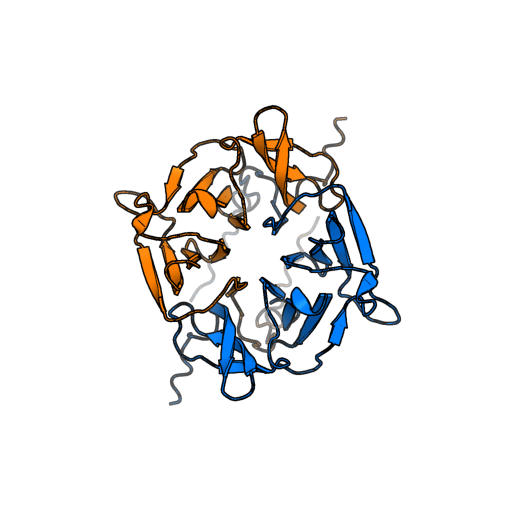 O O . PRO B 1 148 ? 0.501 -1.553 -28.859 1 36.38 148 PRO B O 1
ATOM 2320 N N . ASN B 1 149 ? 2.164 -0.813 -27.844 1 35.12 149 ASN B N 1
ATOM 2321 C CA . ASN B 1 149 ? 2.076 0.531 -28.406 1 35.12 149 ASN B CA 1
ATOM 2322 C C . ASN B 1 149 ? 1.821 0.494 -29.906 1 35.12 149 ASN B C 1
ATOM 2324 O O . ASN B 1 149 ? 2.762 0.41 -30.703 1 35.12 149 ASN B O 1
ATOM 2328 N N . ASN B 1 150 ? 0.886 -0.24 -30.375 1 33.34 150 ASN B N 1
ATOM 2329 C CA . ASN B 1 150 ? 0.614 0.284 -31.703 1 33.34 150 ASN B CA 1
ATOM 2330 C C . ASN B 1 150 ? 0.094 1.718 -31.656 1 33.34 150 ASN B C 1
ATOM 2332 O O . ASN B 1 150 ? -1.019 1.961 -31.188 1 33.34 150 ASN B O 1
ATOM 2336 N N . SER B 1 151 ? 0.853 2.635 -31.25 1 31.11 151 SER B N 1
ATOM 2337 C CA . SER B 1 151 ? 0.633 4.066 -31.406 1 31.11 151 SER B CA 1
ATOM 2338 C C . SER B 1 151 ? -0.191 4.367 -32.656 1 31.11 151 SER B C 1
ATOM 2340 O O . SER B 1 151 ? 0.248 4.098 -33.781 1 31.11 151 SER B O 1
ATOM 2342 N N . ALA B 1 152 ? -1.381 4.375 -32.594 1 30.19 152 ALA B N 1
ATOM 2343 C CA . ALA B 1 152 ? -2.131 5.047 -33.656 1 30.19 152 ALA B CA 1
ATOM 2344 C C . ALA B 1 152 ? -1.633 6.473 -33.844 1 30.19 152 ALA B C 1
ATOM 2346 O O . ALA B 1 152 ? -1.743 7.023 -34.938 1 30.19 152 ALA B O 1
ATOM 2347 N N . CYS B 1 153 ? -1.27 7.211 -32.688 1 31.47 153 CYS B N 1
ATOM 2348 C CA . CYS B 1 153 ? -0.712 8.516 -33 1 31.47 153 CYS B CA 1
ATOM 2349 C C . CYS B 1 153 ? 0.623 8.383 -33.719 1 31.47 153 CYS B C 1
ATOM 2351 O O . CYS B 1 153 ? 1.217 9.383 -34.156 1 31.47 153 CYS B O 1
ATOM 2353 N N . ALA B 1 154 ? 1.376 7.301 -33.656 1 33.06 154 ALA B N 1
ATOM 2354 C CA . ALA B 1 154 ? 2.506 7.133 -34.562 1 33.06 154 ALA B CA 1
ATOM 2355 C C . ALA B 1 154 ? 2.059 7.234 -36 1 33.06 154 ALA B C 1
ATOM 2357 O O . ALA B 1 154 ? 2.832 7.648 -36.875 1 33.06 154 ALA B O 1
ATOM 2358 N N . LYS B 1 155 ? 0.943 6.766 -36.25 1 34.09 155 LYS B N 1
ATOM 2359 C CA . LYS B 1 155 ? 0.579 7.027 -37.625 1 34.09 155 LYS B CA 1
ATOM 2360 C C . LYS B 1 155 ? -0.031 8.422 -37.781 1 34.09 155 LYS B C 1
ATOM 2362 O O . LYS B 1 155 ? -0.319 8.859 -38.906 1 34.09 155 LYS B O 1
ATOM 2367 N N . MET B 1 156 ? -0.655 9.008 -36.75 1 27.27 156 MET B N 1
ATOM 2368 C CA . MET B 1 156 ? -1.211 10.305 -37.125 1 27.27 156 MET B CA 1
ATOM 2369 C C . MET B 1 156 ? -0.19 11.414 -36.906 1 27.27 156 MET B C 1
ATOM 2371 O O . MET B 1 156 ? 0.375 11.547 -35.812 1 27.27 156 MET B O 1
ATOM 2375 N N . LYS B 1 157 ? 0.562 11.672 -37.938 1 31.16 157 LYS B N 1
ATOM 2376 C CA . LYS B 1 157 ? 1.4 12.812 -38.312 1 31.16 157 LYS B CA 1
ATOM 2377 C C . LYS B 1 157 ? 0.768 14.125 -37.844 1 31.16 157 LYS B C 1
ATOM 2379 O O . LYS B 1 157 ? -0.176 14.609 -38.469 1 31.16 157 LYS B O 1
ATOM 2384 N N . CYS B 1 158 ? 0.371 14.258 -36.562 1 30.92 158 CYS B N 1
ATOM 2385 C CA . CYS B 1 158 ? -0.042 15.648 -36.438 1 30.92 158 CYS B CA 1
ATOM 2386 C C . CYS B 1 158 ? 1.108 16.594 -36.781 1 30.92 158 CYS B C 1
ATOM 2388 O O . CYS B 1 158 ? 2.189 16.484 -36.188 1 30.92 158 CYS B O 1
ATOM 2390 N N . SER B 1 159 ? 1.379 16.969 -37.969 1 28.56 159 SER B N 1
ATOM 2391 C CA . SER B 1 159 ? 2.188 18 -38.625 1 28.56 159 SER B CA 1
ATOM 2392 C C . SER B 1 159 ? 2.01 19.344 -37.938 1 28.56 159 SER B C 1
ATOM 2394 O O . SER B 1 159 ? 2.541 20.359 -38.406 1 28.56 159 SER B O 1
ATOM 2396 N N . HIS B 1 160 ? 1.058 19.641 -36.938 1 30.28 160 HIS B N 1
ATOM 2397 C CA . HIS B 1 160 ? 0.902 21.094 -36.844 1 30.28 160 HIS B CA 1
ATOM 2398 C C . HIS B 1 160 ? 2.086 21.734 -36.156 1 30.28 160 HIS B C 1
ATOM 2400 O O . HIS B 1 160 ? 2.518 21.266 -35.094 1 30.28 160 HIS B O 1
ATOM 2406 N N . LEU B 1 161 ? 2.955 22.359 -36.875 1 27.09 161 LEU B N 1
ATOM 2407 C CA . LEU B 1 161 ? 3.988 23.344 -36.562 1 27.09 161 LEU B CA 1
ATOM 2408 C C . LEU B 1 161 ? 3.449 24.438 -35.656 1 27.09 161 LEU B C 1
ATOM 2410 O O . LEU B 1 161 ? 2.477 25.125 -36 1 27.09 161 LEU B O 1
ATOM 2414 N N . CYS B 1 162 ? 3.209 24.188 -34.406 1 27.73 162 CYS B N 1
ATOM 2415 C CA . CYS B 1 162 ? 2.889 25.438 -33.75 1 27.73 162 CYS B CA 1
ATOM 2416 C C . CYS B 1 162 ? 4.078 26.391 -33.75 1 27.73 162 CYS B C 1
ATOM 2418 O O . CYS B 1 162 ? 5.191 26.016 -33.406 1 27.73 162 CYS B O 1
ATOM 2420 N N . PHE B 1 163 ? 4.094 27.281 -34.688 1 24.97 163 PHE B N 1
ATOM 2421 C CA . PHE B 1 163 ? 4.953 28.453 -34.812 1 24.97 163 PHE B CA 1
ATOM 2422 C C . PHE B 1 163 ? 4.941 29.281 -33.531 1 24.97 163 PHE B C 1
ATOM 2424 O O . PHE B 1 163 ? 3.881 29.531 -32.969 1 24.97 163 PHE B O 1
ATOM 2431 N N . LEU B 1 164 ? 6.086 29.125 -32.75 1 22.77 164 LEU B N 1
ATOM 2432 C CA . LEU B 1 164 ? 6.363 30.406 -32.094 1 22.77 164 LEU B CA 1
ATOM 2433 C C . LEU B 1 164 ? 6.43 31.531 -33.125 1 22.77 164 LEU B C 1
ATOM 2435 O O . LEU B 1 164 ? 6.941 31.359 -34.219 1 22.77 164 LEU B O 1
#